Protein AF-A0A9D9QZB6-F1 (afdb_monomer_lite)

pLDDT: mean 80.15, std 21.41, range [30.3, 98.19]

Secondary structure (DSSP, 8-state):
-----SSSSHHHHHHHTSSS----EEEEEEEEEEEEEEEESEEEES-TTSBEEEEEEE--GGGTT-EEEEEEEEEETTEEEEEEEE-SS-EEETTS--SS---SEEEE--SEEEEES-SS-B--GGGTTTEEEEEEEEE--TTS-HHHHHHHHHHTT-EEEEEES--TT--SGGGGB-S--PEEEEEEEEEEEEE-----PPP---------PPPPP---

Radius of gyration: 27.58 Å; chains: 1; bounding box: 94×97×53 Å

Foldseek 3Di:
DDDDDDPPPPVVVVVVVVPPPPPFDKDKDFDPDWDKDKDWQWDWDDFLAFIKIKGKDADDPVQAQAWKFKWKWKAWQVGRPWIWTDLQDDIDTPPDPDDDASTVDGGGDHRIDMDIPHPGTHRNVVRAPTMWMKIFMFGDDPPDGNVNRVVRCVVVVGIDTQFHQHDPPDRGRCVGGDDDGDMDMDIDRMDMDTDDDDPPDPPPPPDDDDDDDDDDDDDD

Sequence (220 aa):
MKYFIPQLFLTTACFLSATLSQADSSETTKFSVPAEYCFPQTSLRGGFDRIILDHHVIIPPEHHFKIGDVFVGARFKSKPNVLWLTNGSSWWNVNDDTVGPKSYASGQLQPVIPTSISYDPIDVSAFIGDGEIWVGYGLRSEAESWREALDEMKRNQRFNILWEIGVPSFPFPSAGLHSLLPNICLTSTQMTTTISTLDTMPIPNKTGLDIETIPEATKP

Structure (mmCIF, N/CA/C/O backbone):
data_AF-A0A9D9QZB6-F1
#
_entry.id   AF-A0A9D9QZB6-F1
#
loop_
_atom_site.group_PDB
_atom_site.id
_atom_site.type_symbol
_atom_site.label_atom_id
_atom_site.label_alt_id
_atom_site.label_comp_id
_atom_site.label_asym_id
_atom_site.label_entity_id
_atom_site.label_seq_id
_atom_site.pdbx_PDB_ins_code
_atom_site.Cartn_x
_atom_site.Cartn_y
_atom_site.Cartn_z
_atom_site.occupancy
_atom_site.B_iso_or_equiv
_atom_site.auth_seq_id
_atom_site.auth_comp_id
_atom_site.auth_asym_id
_atom_site.auth_atom_id
_atom_site.pdbx_PDB_model_num
ATOM 1 N N . MET A 1 1 ? 70.265 -31.006 12.181 1.00 38.19 1 MET A N 1
ATOM 2 C CA . MET A 1 1 ? 68.850 -31.188 11.792 1.00 38.19 1 MET A CA 1
ATOM 3 C C . MET A 1 1 ? 68.329 -29.840 11.332 1.00 38.19 1 MET A C 1
ATOM 5 O O . MET A 1 1 ? 68.343 -28.903 12.117 1.00 38.19 1 MET A O 1
ATOM 9 N N . LYS A 1 2 ? 68.038 -29.703 10.038 1.00 37.47 2 LYS A N 1
ATOM 10 C CA . LYS A 1 2 ? 67.692 -28.438 9.382 1.00 37.47 2 LYS A CA 1
ATOM 11 C C . LYS A 1 2 ? 66.264 -28.543 8.836 1.00 37.47 2 LYS A C 1
ATOM 13 O O . LYS A 1 2 ? 65.980 -29.480 8.105 1.00 37.47 2 LYS A O 1
ATOM 18 N N . TYR A 1 3 ? 65.449 -27.571 9.243 1.00 44.16 3 TYR A N 1
ATOM 19 C CA . TYR A 1 3 ? 64.207 -27.065 8.649 1.00 44.16 3 TYR A CA 1
ATOM 20 C C . TYR A 1 3 ? 63.147 -28.082 8.212 1.00 44.16 3 TYR A C 1
ATOM 22 O O . TYR A 1 3 ? 63.173 -28.586 7.096 1.00 44.16 3 TYR A O 1
ATOM 30 N N . PHE A 1 4 ? 62.133 -28.262 9.057 1.00 46.09 4 PHE A N 1
ATOM 31 C CA . PHE A 1 4 ? 60.824 -28.730 8.621 1.00 46.09 4 PHE A CA 1
ATOM 32 C C . PHE A 1 4 ? 59.758 -27.723 9.067 1.00 46.09 4 PHE A C 1
ATOM 34 O O . PHE A 1 4 ? 59.647 -27.424 10.251 1.00 46.09 4 PHE A O 1
ATOM 41 N N . ILE A 1 5 ? 58.973 -27.274 8.079 1.00 54.81 5 ILE A N 1
ATOM 42 C CA . ILE A 1 5 ? 57.639 -26.660 8.183 1.00 54.81 5 ILE A CA 1
ATOM 43 C C . ILE A 1 5 ? 57.642 -25.154 8.519 1.00 54.81 5 ILE A C 1
ATOM 45 O O . ILE A 1 5 ? 57.714 -24.762 9.679 1.00 54.81 5 ILE A O 1
ATOM 49 N N . PRO A 1 6 ? 57.500 -24.295 7.485 1.00 47.72 6 PRO A N 1
ATOM 50 C CA . PRO A 1 6 ? 56.336 -23.402 7.497 1.00 47.72 6 PRO A CA 1
ATOM 51 C C . PRO A 1 6 ? 55.731 -23.171 6.096 1.00 47.72 6 PRO A C 1
ATOM 53 O O . PRO A 1 6 ? 55.252 -22.084 5.801 1.00 47.72 6 PRO A O 1
ATOM 56 N N . GLN A 1 7 ? 55.756 -24.162 5.199 1.00 46.62 7 GLN A N 1
ATOM 57 C CA . GLN A 1 7 ? 55.141 -24.021 3.864 1.00 46.62 7 GLN A CA 1
ATOM 58 C C . GLN A 1 7 ? 53.704 -24.552 3.769 1.00 46.62 7 GLN A C 1
ATOM 60 O O . GLN A 1 7 ? 53.025 -24.262 2.790 1.00 46.62 7 GLN A O 1
ATOM 65 N N . LEU A 1 8 ? 53.207 -25.271 4.783 1.00 49.34 8 LEU A N 1
ATOM 66 C CA . LEU A 1 8 ? 51.881 -25.899 4.717 1.00 49.34 8 LEU A CA 1
ATOM 67 C C . LEU A 1 8 ? 50.716 -25.024 5.220 1.00 49.34 8 LEU A C 1
ATOM 69 O O . LEU A 1 8 ? 49.571 -25.433 5.086 1.00 49.34 8 LEU A O 1
ATOM 73 N N . PHE A 1 9 ? 50.979 -23.843 5.792 1.00 49.81 9 PHE A N 1
ATOM 74 C CA . PHE A 1 9 ? 49.924 -22.975 6.347 1.00 49.81 9 PHE A CA 1
ATOM 75 C C . PHE A 1 9 ? 49.488 -21.830 5.421 1.00 49.81 9 PHE A C 1
ATOM 77 O O . PHE A 1 9 ? 48.458 -21.209 5.666 1.00 49.81 9 PHE A O 1
ATOM 84 N N . LEU A 1 10 ? 50.230 -21.556 4.343 1.00 46.97 10 LEU A N 1
ATOM 85 C CA . LEU A 1 10 ? 49.899 -20.483 3.393 1.00 46.97 10 LEU A CA 1
ATOM 86 C C . LEU A 1 10 ? 49.018 -20.954 2.228 1.00 46.97 10 LEU A C 1
ATOM 88 O O . LEU A 1 10 ? 48.308 -20.148 1.636 1.00 46.97 10 LEU A O 1
ATOM 92 N N . THR A 1 11 ? 48.999 -22.251 1.918 1.00 48.03 11 THR A N 1
ATOM 93 C CA . THR A 1 11 ? 48.156 -22.798 0.844 1.00 48.03 11 THR A CA 1
ATOM 94 C C . THR A 1 11 ? 46.710 -23.030 1.285 1.00 48.03 11 THR A C 1
ATOM 96 O O . THR A 1 11 ? 45.803 -22.882 0.472 1.00 48.03 11 THR A O 1
ATOM 99 N N . THR A 1 12 ? 46.448 -23.294 2.566 1.00 50.28 12 THR A N 1
ATOM 100 C CA . THR A 1 12 ? 45.084 -23.508 3.083 1.00 50.28 12 THR A CA 1
ATOM 101 C C . THR A 1 12 ? 44.270 -22.213 3.185 1.00 50.28 12 THR A C 1
ATOM 103 O O . THR A 1 12 ? 43.064 -22.237 2.958 1.00 50.28 12 THR A O 1
ATOM 106 N N . ALA A 1 13 ? 44.911 -21.065 3.438 1.00 50.00 13 ALA A N 1
ATOM 107 C CA . ALA A 1 13 ? 44.228 -19.766 3.497 1.00 50.00 13 ALA A CA 1
ATOM 108 C C . ALA A 1 13 ? 43.771 -19.258 2.111 1.00 50.00 13 ALA A C 1
ATOM 110 O O . ALA A 1 13 ? 42.724 -18.617 1.996 1.00 50.00 13 ALA A O 1
ATOM 111 N N . CYS A 1 14 ? 44.499 -19.602 1.042 1.00 46.97 14 CYS A N 1
ATOM 112 C CA . CYS A 1 14 ? 44.105 -19.248 -0.324 1.00 46.97 14 CYS A CA 1
ATOM 113 C C . CYS A 1 14 ? 42.963 -20.126 -0.864 1.00 46.97 14 CYS A C 1
ATOM 115 O O . CYS A 1 14 ? 42.144 -19.633 -1.633 1.00 46.97 14 CYS A O 1
ATOM 117 N N . PHE A 1 15 ? 42.848 -21.389 -0.431 1.00 45.28 15 PHE A N 1
ATOM 118 C CA . PHE A 1 15 ? 41.726 -22.253 -0.831 1.00 45.28 15 PHE A CA 1
ATOM 119 C C . PHE A 1 15 ? 40.417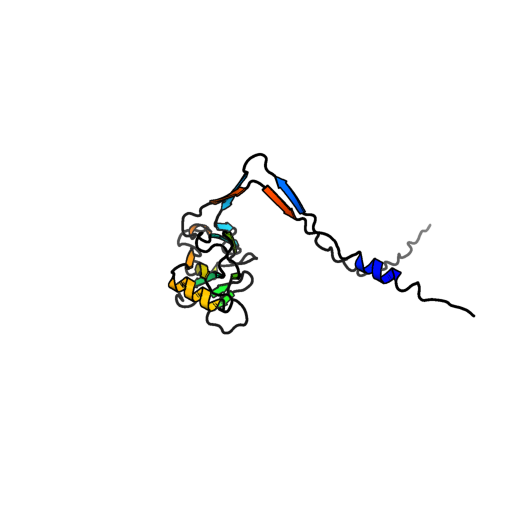 -21.945 -0.086 1.00 45.28 15 PHE A C 1
ATOM 121 O O . PHE A 1 15 ? 39.348 -22.126 -0.658 1.00 45.28 15 PHE A O 1
ATOM 128 N N . LEU A 1 16 ? 40.479 -21.415 1.141 1.00 46.47 16 LEU A N 1
ATOM 129 C CA . LEU A 1 16 ? 39.291 -20.980 1.896 1.00 46.47 16 LEU A CA 1
ATOM 130 C C . LEU A 1 16 ? 38.721 -19.631 1.427 1.00 46.47 16 LEU A C 1
ATOM 132 O O . LEU A 1 16 ? 37.560 -19.334 1.686 1.00 46.47 16 LEU A O 1
ATOM 136 N N . SER A 1 17 ? 39.506 -18.835 0.697 1.00 46.69 17 SER A N 1
ATOM 137 C CA . SER A 1 17 ? 39.041 -17.564 0.121 1.00 46.69 17 SER A CA 1
ATOM 138 C C . SER A 1 17 ? 38.411 -17.729 -1.270 1.00 46.69 17 SER A C 1
ATOM 140 O O . SER A 1 17 ? 37.814 -16.791 -1.789 1.00 46.69 17 SER A O 1
ATOM 142 N N . ALA A 1 18 ? 38.522 -18.914 -1.882 1.00 45.50 18 ALA A N 1
ATOM 143 C CA . ALA A 1 18 ? 37.979 -19.194 -3.213 1.00 45.50 18 ALA A CA 1
ATOM 144 C C . ALA A 1 18 ? 36.509 -19.655 -3.199 1.00 45.50 18 ALA A C 1
ATOM 146 O O . ALA A 1 18 ? 35.885 -19.713 -4.254 1.00 45.50 18 ALA A O 1
ATOM 147 N N . THR A 1 19 ? 35.930 -19.965 -2.033 1.00 45.44 19 THR A N 1
ATOM 148 C CA . THR A 1 19 ? 34.552 -20.486 -1.935 1.00 45.44 19 THR A CA 1
ATOM 149 C C . THR A 1 19 ? 33.480 -19.427 -1.669 1.00 45.44 19 THR A C 1
ATOM 151 O O . THR A 1 19 ? 32.321 -19.786 -1.517 1.00 45.44 19 THR A O 1
ATOM 154 N N . LEU A 1 20 ? 33.825 -18.136 -1.630 1.00 45.59 20 LEU A N 1
ATOM 155 C CA . LEU A 1 20 ? 32.878 -17.052 -1.311 1.00 45.59 20 LEU A CA 1
ATOM 156 C C . LEU A 1 20 ? 32.712 -15.999 -2.415 1.00 45.59 20 LEU A C 1
ATOM 158 O O . LEU A 1 20 ? 32.170 -14.929 -2.168 1.00 45.59 20 LEU A O 1
ATOM 162 N N . SER A 1 21 ? 33.128 -16.308 -3.644 1.00 45.06 21 SER A N 1
ATOM 163 C CA . SER A 1 21 ? 32.792 -15.494 -4.816 1.00 45.06 21 SER A CA 1
ATOM 164 C C . SER A 1 21 ? 31.938 -16.310 -5.784 1.00 45.06 21 SER A C 1
ATOM 166 O O . SER A 1 21 ? 32.369 -16.658 -6.882 1.00 45.06 21 SER A O 1
ATOM 168 N N . GLN A 1 22 ? 30.723 -16.668 -5.361 1.00 51.69 22 GLN A N 1
ATOM 169 C CA . GLN A 1 22 ? 29.656 -16.898 -6.332 1.00 51.69 22 GLN A CA 1
ATOM 170 C C . GLN A 1 22 ? 29.229 -15.512 -6.809 1.00 51.69 22 GLN A C 1
ATOM 172 O O . GLN A 1 22 ? 28.480 -14.810 -6.139 1.00 51.69 22 GLN A O 1
ATOM 177 N N . ALA A 1 23 ? 29.818 -15.072 -7.918 1.00 49.41 23 ALA A N 1
ATOM 178 C CA . ALA A 1 23 ? 29.363 -13.878 -8.601 1.00 49.41 23 ALA A CA 1
ATOM 179 C C . ALA A 1 23 ? 27.941 -14.145 -9.105 1.00 49.41 23 ALA A C 1
ATOM 181 O O . ALA A 1 23 ? 27.745 -15.070 -9.896 1.00 49.41 23 ALA A O 1
ATOM 182 N N . ASP A 1 24 ? 26.976 -13.343 -8.656 1.00 58.66 24 ASP A N 1
ATOM 183 C CA . ASP A 1 24 ? 25.647 -13.287 -9.256 1.00 58.66 24 ASP A CA 1
ATOM 184 C C . ASP A 1 24 ? 25.815 -13.115 -10.773 1.00 58.66 24 ASP A C 1
ATOM 186 O O . ASP A 1 24 ? 26.309 -12.088 -11.255 1.00 58.66 24 ASP A O 1
ATOM 190 N N . SER A 1 25 ? 25.453 -14.135 -11.553 1.00 70.19 25 SER A N 1
ATOM 191 C CA . SER A 1 25 ? 25.464 -14.007 -13.005 1.00 70.19 25 SER A CA 1
ATOM 192 C C . SER A 1 25 ? 24.284 -13.123 -13.395 1.00 70.19 25 SER A C 1
ATOM 194 O O . SER A 1 25 ? 23.127 -13.524 -13.230 1.00 70.19 25 SER A O 1
ATOM 196 N N . SER A 1 26 ? 24.575 -11.918 -13.885 1.00 78.75 26 SER A N 1
ATOM 197 C CA . SER A 1 26 ? 23.571 -11.033 -14.468 1.00 78.75 26 SER A CA 1
ATOM 198 C C . SER A 1 26 ? 23.676 -11.044 -15.992 1.00 78.75 26 SER A C 1
ATOM 200 O O . SER A 1 26 ? 24.744 -10.819 -16.560 1.00 78.75 26 SER A O 1
ATOM 202 N N . GLU A 1 27 ? 22.562 -11.315 -16.669 1.00 86.88 27 GLU A N 1
ATOM 203 C CA . GLU A 1 27 ? 22.458 -11.279 -18.128 1.00 86.88 27 GLU A CA 1
ATOM 204 C C . GLU A 1 27 ? 21.546 -10.125 -18.541 1.00 86.88 27 GLU A C 1
ATOM 206 O O . GLU A 1 27 ? 20.420 -10.002 -18.059 1.00 86.88 27 GLU A O 1
ATOM 211 N N . THR A 1 28 ? 22.024 -9.259 -19.437 1.00 89.50 28 THR A N 1
ATOM 212 C CA . THR A 1 28 ? 21.217 -8.155 -19.973 1.00 89.50 28 THR A CA 1
ATOM 213 C C . THR A 1 28 ? 20.780 -8.459 -21.397 1.00 89.50 28 THR A C 1
ATOM 215 O O . THR A 1 28 ? 21.599 -8.541 -22.309 1.00 89.50 28 THR A O 1
ATOM 218 N N . THR A 1 29 ? 19.469 -8.557 -21.595 1.00 90.62 29 THR A N 1
ATOM 219 C CA . THR A 1 29 ? 18.828 -8.701 -22.902 1.00 90.62 29 THR A CA 1
ATOM 220 C C . THR A 1 29 ? 18.350 -7.337 -23.392 1.00 90.62 29 THR A C 1
ATOM 222 O O . THR A 1 29 ? 17.591 -6.651 -22.707 1.00 90.62 29 THR A O 1
ATOM 225 N N . LYS A 1 30 ? 18.772 -6.935 -24.595 1.00 94.31 30 LYS A N 1
ATOM 226 C CA . LYS A 1 30 ? 18.207 -5.772 -25.294 1.00 94.31 30 LYS A CA 1
ATOM 227 C C . LYS A 1 30 ? 17.036 -6.219 -26.156 1.00 94.31 30 LYS A C 1
ATOM 229 O O . LYS A 1 30 ? 17.145 -7.211 -26.873 1.00 94.31 30 LYS A O 1
ATOM 234 N N . PHE A 1 31 ? 15.940 -5.475 -26.114 1.00 92.69 31 PHE A N 1
ATOM 235 C CA . PHE A 1 31 ? 14.781 -5.769 -26.943 1.00 92.69 31 PHE A CA 1
ATOM 236 C C . PHE A 1 31 ? 14.964 -5.193 -28.350 1.00 92.69 31 PHE A C 1
ATOM 238 O O . PHE A 1 31 ? 15.539 -4.119 -28.528 1.00 92.69 31 PHE A O 1
ATOM 245 N N . SER A 1 32 ? 14.477 -5.911 -29.364 1.00 92.88 32 SER A N 1
ATOM 246 C CA . SER A 1 32 ? 14.512 -5.457 -30.762 1.00 92.88 32 SER A CA 1
ATOM 247 C C . SER A 1 32 ? 13.536 -4.309 -31.038 1.00 92.88 32 SER A C 1
ATOM 249 O O . SER A 1 32 ? 13.747 -3.530 -31.964 1.00 92.88 32 SER A O 1
ATOM 251 N N . VAL A 1 33 ? 12.493 -4.190 -30.217 1.00 94.62 33 VAL A N 1
ATOM 252 C CA . VAL A 1 33 ? 11.512 -3.100 -30.172 1.00 94.62 33 VAL A CA 1
ATOM 253 C C . VAL A 1 33 ? 11.163 -2.820 -28.706 1.00 94.62 33 VAL A C 1
ATOM 255 O O . VAL A 1 33 ? 11.326 -3.727 -27.887 1.00 94.62 33 VAL A O 1
ATOM 258 N N . PRO A 1 34 ? 10.694 -1.611 -28.338 1.00 95.00 34 PRO A N 1
ATOM 259 C CA . PRO A 1 34 ? 10.236 -1.352 -26.978 1.00 95.00 34 PRO A CA 1
ATOM 260 C C . PRO A 1 34 ? 9.170 -2.371 -26.560 1.00 95.00 34 PRO A C 1
ATOM 262 O O . PRO A 1 34 ? 8.150 -2.522 -27.231 1.00 95.00 34 PRO A O 1
ATOM 265 N N . ALA A 1 35 ? 9.435 -3.084 -25.471 1.00 93.44 35 ALA A N 1
ATOM 266 C CA . ALA A 1 35 ? 8.494 -4.008 -24.866 1.00 93.44 35 ALA A CA 1
ATOM 267 C C . ALA A 1 35 ? 7.570 -3.238 -23.921 1.00 93.44 35 ALA A C 1
ATOM 269 O O . ALA A 1 35 ? 8.020 -2.344 -23.200 1.00 93.44 35 ALA A O 1
ATOM 270 N N . GLU A 1 36 ? 6.292 -3.604 -23.906 1.00 95.44 36 GLU A N 1
ATOM 271 C CA . GLU A 1 36 ? 5.316 -3.101 -22.945 1.00 95.44 36 GLU A CA 1
ATOM 272 C C . GLU A 1 36 ? 4.965 -4.211 -21.953 1.00 95.44 36 GLU A C 1
ATOM 274 O O . GLU A 1 36 ? 4.630 -5.330 -22.346 1.00 95.44 36 GLU A O 1
ATOM 279 N N . TYR A 1 37 ? 5.055 -3.901 -20.662 1.00 92.19 37 TYR A N 1
ATOM 280 C CA . TYR A 1 37 ? 4.659 -4.791 -19.580 1.00 92.19 37 TYR A CA 1
ATOM 281 C C . TYR A 1 37 ? 3.596 -4.110 -18.727 1.00 92.19 37 TYR A C 1
ATOM 283 O O . TYR A 1 37 ? 3.882 -3.114 -18.062 1.00 92.19 37 TYR A O 1
ATOM 291 N N . CYS A 1 38 ? 2.379 -4.652 -18.747 1.00 94.00 38 CYS A N 1
ATOM 292 C CA . CYS A 1 38 ? 1.253 -4.133 -17.981 1.00 94.00 38 CYS A CA 1
ATOM 293 C C . CYS A 1 38 ? 0.883 -5.074 -16.832 1.00 94.00 38 CYS A C 1
ATOM 295 O O . CYS A 1 38 ? 0.790 -6.287 -17.014 1.00 94.00 38 CYS A O 1
ATOM 297 N N . PHE A 1 39 ? 0.610 -4.507 -15.661 1.00 92.69 39 PHE A N 1
ATOM 298 C CA . PHE A 1 39 ? 0.142 -5.229 -14.479 1.00 92.69 39 PHE A CA 1
ATOM 299 C C . PHE A 1 39 ? -0.890 -4.387 -13.720 1.00 92.69 39 PHE A C 1
ATOM 301 O O . PHE A 1 39 ? -0.849 -3.157 -13.796 1.00 92.69 39 PHE A O 1
ATOM 308 N N . PRO A 1 40 ? -1.839 -5.012 -13.002 1.00 92.44 40 PRO A N 1
ATOM 309 C CA . PRO A 1 40 ? -2.850 -4.266 -12.268 1.00 92.44 40 PRO A CA 1
ATOM 310 C C . PRO A 1 40 ? -2.209 -3.465 -11.132 1.00 92.44 40 PRO A C 1
ATOM 312 O O . PRO A 1 40 ? -1.334 -3.966 -10.419 1.00 92.44 40 PRO A O 1
ATOM 315 N N . GLN A 1 41 ? -2.677 -2.232 -10.920 1.00 93.19 41 GLN A N 1
ATOM 316 C CA . GLN A 1 41 ? -2.247 -1.443 -9.769 1.00 93.19 41 GLN A CA 1
ATOM 317 C C . GLN A 1 41 ? -2.634 -2.143 -8.464 1.00 93.19 41 GLN A C 1
ATOM 319 O O . GLN A 1 41 ? -1.826 -2.178 -7.544 1.00 93.19 41 GLN A O 1
ATOM 324 N N . THR A 1 42 ? -3.826 -2.738 -8.400 1.00 92.94 42 THR A N 1
ATOM 325 C CA . THR A 1 42 ? -4.315 -3.472 -7.227 1.00 92.94 42 THR A CA 1
ATOM 326 C C . THR A 1 42 ? -4.769 -4.864 -7.630 1.00 92.94 42 THR A C 1
ATOM 328 O O . THR A 1 42 ? -5.502 -5.023 -8.605 1.00 92.94 42 THR A O 1
ATOM 331 N N . SER A 1 43 ? -4.385 -5.866 -6.847 1.00 91.12 43 SER A N 1
ATOM 332 C CA . SER A 1 43 ? -4.831 -7.247 -6.999 1.00 91.12 43 SER A CA 1
ATOM 333 C C . SER A 1 43 ? -5.393 -7.739 -5.674 1.00 91.12 43 SER A C 1
ATOM 335 O O . SER A 1 43 ? -4.722 -7.673 -4.649 1.00 91.12 43 SER A O 1
ATOM 337 N N . LEU A 1 44 ? -6.628 -8.237 -5.697 1.00 90.38 44 LEU A N 1
ATOM 338 C CA . LEU A 1 44 ? -7.288 -8.814 -4.532 1.00 90.38 44 LEU A CA 1
ATOM 339 C C . LEU A 1 44 ? -7.665 -10.260 -4.842 1.00 90.38 44 LEU A C 1
ATOM 341 O O . LEU A 1 44 ? -8.370 -10.528 -5.817 1.00 90.38 44 LEU A O 1
ATOM 345 N N . ARG A 1 45 ? -7.177 -11.196 -4.028 1.00 89.88 45 ARG A N 1
ATOM 346 C CA . ARG A 1 45 ? -7.307 -12.639 -4.265 1.00 89.88 45 ARG A CA 1
ATOM 347 C C . ARG A 1 45 ? -7.720 -13.357 -2.982 1.00 89.88 45 ARG A C 1
ATOM 349 O O . ARG A 1 45 ? -7.322 -12.955 -1.895 1.00 89.88 45 ARG A O 1
ATOM 356 N N . GLY A 1 46 ? -8.479 -14.444 -3.128 1.00 89.62 46 GLY A N 1
ATOM 357 C CA . GLY A 1 46 ? -8.964 -15.261 -2.011 1.00 89.62 46 GLY A CA 1
ATOM 358 C C . GLY A 1 46 ? -10.380 -14.910 -1.541 1.00 89.62 46 GLY A C 1
ATOM 359 O O . GLY A 1 46 ? -11.096 -14.142 -2.185 1.00 89.62 46 GLY A O 1
ATOM 360 N N . GLY A 1 47 ? -10.790 -15.535 -0.436 1.00 89.94 47 GLY A N 1
ATOM 361 C CA . GLY A 1 47 ? -12.015 -15.218 0.304 1.00 89.94 47 GLY A CA 1
ATOM 362 C C . GLY A 1 47 ? -11.715 -14.331 1.511 1.00 89.94 47 GLY A C 1
ATOM 363 O O . GLY A 1 47 ? -10.553 -14.069 1.813 1.00 89.94 47 GLY A O 1
ATOM 364 N N . PHE A 1 48 ? -12.752 -13.880 2.222 1.00 90.00 48 PHE A N 1
ATOM 365 C CA . PHE A 1 48 ? -12.576 -13.076 3.441 1.00 90.00 48 PHE A CA 1
ATOM 366 C C . PHE A 1 48 ? -11.788 -13.806 4.545 1.00 90.00 48 PHE A C 1
ATOM 368 O O . PHE A 1 48 ? -11.173 -13.145 5.370 1.00 90.00 48 PHE A O 1
ATOM 375 N N . ASP A 1 49 ? -11.757 -15.139 4.524 1.00 91.88 49 ASP A N 1
ATOM 376 C CA . ASP A 1 49 ? -11.012 -16.020 5.432 1.00 91.88 49 ASP A CA 1
ATOM 377 C C . ASP A 1 49 ? -9.512 -16.145 5.098 1.00 91.88 49 ASP A C 1
ATOM 379 O O . ASP A 1 49 ? -8.748 -16.696 5.888 1.00 91.88 49 ASP A O 1
ATOM 383 N N . ARG A 1 50 ? -9.088 -15.699 3.908 1.00 92.38 50 ARG A N 1
ATOM 384 C CA . ARG A 1 50 ? -7.726 -15.899 3.377 1.00 92.38 50 ARG A CA 1
ATOM 385 C C . ARG A 1 50 ? -7.377 -14.879 2.296 1.00 92.38 50 ARG A C 1
ATOM 387 O O . ARG A 1 50 ? -7.033 -15.232 1.164 1.00 92.38 50 ARG A O 1
ATOM 394 N N . ILE A 1 51 ? -7.535 -13.605 2.617 1.00 91.19 51 ILE A N 1
ATOM 395 C CA . ILE A 1 51 ? -7.385 -12.534 1.641 1.00 91.19 51 ILE A CA 1
ATOM 396 C C . ILE A 1 51 ? -5.908 -12.181 1.436 1.00 91.19 51 ILE A C 1
ATOM 398 O O . ILE A 1 51 ? -5.132 -12.112 2.388 1.00 91.19 51 ILE A O 1
ATOM 402 N N . ILE A 1 52 ? -5.542 -11.924 0.183 1.00 91.69 52 ILE A N 1
ATOM 403 C CA . ILE A 1 52 ? -4.292 -11.268 -0.205 1.00 91.69 52 ILE A CA 1
ATOM 404 C C . ILE A 1 52 ? -4.674 -10.013 -0.985 1.00 91.69 52 ILE A C 1
ATOM 406 O O . ILE A 1 52 ? -5.424 -10.102 -1.963 1.00 91.69 52 ILE A O 1
ATOM 410 N N . LEU A 1 53 ? -4.164 -8.859 -0.555 1.00 93.12 53 LEU A N 1
ATOM 411 C CA . LEU A 1 53 ? -4.350 -7.577 -1.228 1.00 93.12 53 LEU A CA 1
ATOM 412 C C . LEU A 1 53 ? -2.982 -6.981 -1.526 1.00 93.12 53 LEU A C 1
ATOM 414 O O . LEU A 1 53 ? -2.334 -6.460 -0.620 1.00 93.12 53 LEU A O 1
ATOM 418 N N . ASP A 1 54 ? -2.605 -7.015 -2.799 1.00 93.88 54 ASP A N 1
ATOM 419 C CA . ASP A 1 54 ? -1.406 -6.363 -3.313 1.00 93.88 54 ASP A CA 1
ATOM 420 C C . ASP A 1 54 ? -1.780 -5.028 -3.956 1.00 93.88 54 ASP A C 1
ATOM 422 O O . ASP A 1 54 ? -2.802 -4.916 -4.643 1.00 93.88 54 ASP A O 1
ATOM 426 N N . HIS A 1 55 ? -0.936 -4.019 -3.774 1.00 94.62 55 HIS A N 1
ATOM 427 C CA . HIS A 1 55 ? -1.122 -2.699 -4.352 1.00 94.62 55 HIS A CA 1
ATOM 428 C C . HIS A 1 55 ? 0.204 -2.061 -4.749 1.00 94.62 55 HIS A C 1
ATOM 430 O O . HIS A 1 55 ? 1.206 -2.179 -4.059 1.00 94.62 55 HIS A O 1
ATOM 436 N N . HIS A 1 56 ? 0.211 -1.335 -5.856 1.00 94.88 56 HIS A N 1
ATOM 437 C CA . HIS A 1 56 ? 1.359 -0.576 -6.319 1.00 94.88 56 HIS A CA 1
ATOM 438 C C . HIS A 1 56 ? 1.105 0.910 -6.082 1.00 94.88 56 HIS A C 1
ATOM 440 O O . HIS A 1 56 ? 0.281 1.535 -6.756 1.00 94.88 56 HIS A O 1
ATOM 446 N N . VAL A 1 57 ? 1.829 1.488 -5.125 1.00 94.81 57 VAL A N 1
ATOM 447 C CA . VAL A 1 57 ? 1.787 2.928 -4.874 1.00 94.81 57 VAL A CA 1
ATOM 448 C C . VAL A 1 57 ? 2.543 3.628 -5.996 1.00 94.81 57 VAL A C 1
ATOM 450 O O . VAL A 1 57 ? 3.739 3.402 -6.184 1.00 94.81 57 VAL A O 1
ATOM 453 N N . ILE A 1 58 ? 1.833 4.470 -6.744 1.00 94.56 58 ILE A N 1
ATOM 454 C CA . ILE A 1 58 ? 2.405 5.278 -7.823 1.00 94.56 58 ILE A CA 1
ATOM 455 C C . ILE A 1 58 ? 2.823 6.620 -7.229 1.00 94.56 58 ILE A C 1
ATOM 457 O O . ILE A 1 58 ? 1.984 7.400 -6.776 1.00 94.56 58 ILE A O 1
ATOM 461 N N . ILE A 1 59 ? 4.125 6.886 -7.230 1.00 96.56 59 ILE A N 1
ATOM 462 C CA . ILE A 1 59 ? 4.679 8.155 -6.760 1.00 96.56 59 ILE A CA 1
ATOM 463 C C . ILE A 1 59 ? 4.635 9.148 -7.926 1.00 96.56 59 ILE A C 1
ATOM 465 O O . ILE A 1 59 ? 5.033 8.791 -9.039 1.00 96.56 59 ILE A O 1
ATOM 469 N N . PRO A 1 60 ? 4.151 10.385 -7.728 1.00 96.31 60 PRO A N 1
ATOM 470 C CA . PRO A 1 60 ? 4.095 11.354 -8.808 1.00 96.31 60 PRO A CA 1
ATOM 471 C C . PRO A 1 60 ? 5.505 11.881 -9.145 1.00 96.31 60 PRO A C 1
ATOM 473 O O . PRO A 1 60 ? 6.384 11.875 -8.273 1.00 96.31 60 PRO A O 1
ATOM 476 N N . PRO A 1 61 ? 5.747 12.332 -10.391 1.00 97.56 61 PRO A N 1
ATOM 477 C CA . PRO A 1 61 ? 7.084 12.670 -10.889 1.00 97.56 61 PRO A CA 1
ATOM 478 C C . PRO A 1 61 ? 7.870 13.656 -10.022 1.00 97.56 61 PRO A C 1
ATOM 480 O O . PRO A 1 61 ? 9.069 13.493 -9.813 1.00 97.56 61 PRO A O 1
ATOM 483 N N . GLU A 1 62 ? 7.200 14.656 -9.454 1.00 98.06 62 GLU A N 1
ATOM 484 C CA . GLU A 1 62 ? 7.808 15.660 -8.582 1.00 98.06 62 GLU A CA 1
ATOM 485 C C . GLU A 1 62 ? 8.349 15.091 -7.260 1.00 98.06 62 GLU A C 1
ATOM 487 O O . GLU A 1 62 ? 9.059 15.795 -6.536 1.00 98.06 62 GLU A O 1
ATOM 492 N N . HIS A 1 63 ? 8.017 13.844 -6.922 1.00 98.12 63 HIS A N 1
ATOM 493 C CA . HIS A 1 63 ? 8.438 13.160 -5.700 1.00 98.12 63 HIS A CA 1
ATOM 494 C C . HIS A 1 63 ? 9.351 11.957 -5.946 1.00 98.12 63 HIS A C 1
ATOM 496 O O . HIS A 1 63 ? 9.812 11.349 -4.979 1.00 98.12 63 HIS A O 1
ATOM 502 N N . HIS A 1 64 ? 9.655 11.632 -7.205 1.00 97.75 64 HIS A N 1
ATOM 503 C CA . HIS A 1 64 ? 10.570 10.539 -7.531 1.00 97.75 64 HIS A CA 1
ATOM 504 C C . HIS A 1 64 ? 11.932 10.751 -6.867 1.00 97.75 64 HIS A C 1
ATOM 506 O O . HIS A 1 64 ? 12.513 11.836 -6.924 1.00 97.75 64 HIS A O 1
ATOM 512 N N . PHE A 1 65 ? 12.422 9.695 -6.219 1.00 97.06 65 PHE A N 1
ATOM 513 C CA . PHE A 1 65 ? 13.716 9.606 -5.540 1.00 97.06 65 PHE A CA 1
ATOM 514 C C . PHE A 1 65 ? 13.919 10.575 -4.368 1.00 97.06 65 PHE A C 1
ATOM 516 O O . PHE A 1 65 ? 15.013 10.636 -3.803 1.00 97.06 65 PHE A O 1
ATOM 523 N N . LYS A 1 66 ? 12.873 11.296 -3.944 1.00 97.94 66 LYS A N 1
ATOM 524 C CA . LYS A 1 66 ? 12.891 12.024 -2.672 1.00 97.94 66 LYS A CA 1
ATOM 525 C C . LYS A 1 66 ? 12.835 11.041 -1.507 1.00 97.94 66 LYS A C 1
ATOM 527 O O . LYS A 1 66 ? 12.308 9.937 -1.637 1.00 97.94 66 LYS A O 1
ATOM 532 N N . ILE A 1 67 ? 13.373 11.460 -0.366 1.00 98.12 67 ILE A N 1
ATOM 533 C CA . ILE A 1 67 ? 13.301 10.684 0.870 1.00 98.12 67 ILE A CA 1
ATOM 534 C C . ILE A 1 67 ? 11.867 10.722 1.406 1.00 98.12 67 ILE A C 1
ATOM 536 O O . ILE A 1 67 ? 11.227 11.776 1.473 1.00 98.12 67 ILE A O 1
ATOM 540 N N . GLY A 1 68 ? 11.353 9.551 1.761 1.00 97.50 68 GLY A N 1
ATOM 541 C CA . GLY A 1 68 ? 9.998 9.397 2.254 1.00 97.50 68 GLY A CA 1
ATOM 542 C C . GLY A 1 68 ? 9.709 8.000 2.781 1.00 97.50 68 GLY A C 1
ATOM 543 O O . GLY A 1 68 ? 10.580 7.128 2.841 1.00 97.50 68 GLY A O 1
ATOM 544 N N . ASP A 1 69 ? 8.448 7.810 3.141 1.00 97.50 69 ASP A N 1
ATOM 545 C CA . ASP A 1 69 ? 7.905 6.559 3.645 1.00 97.50 69 ASP A CA 1
ATOM 546 C C . ASP A 1 69 ? 6.569 6.255 2.977 1.00 97.50 69 ASP A C 1
ATOM 548 O O . ASP A 1 69 ? 5.760 7.151 2.725 1.00 97.50 69 ASP A O 1
ATOM 552 N N . VAL A 1 70 ? 6.320 4.972 2.736 1.00 97.62 70 VAL A N 1
ATOM 553 C CA . VAL A 1 70 ? 5.029 4.455 2.284 1.00 97.62 70 VAL A CA 1
ATOM 554 C C . VAL A 1 70 ? 4.322 3.801 3.459 1.00 97.62 70 VAL A C 1
ATOM 556 O O . VAL A 1 70 ? 4.933 3.070 4.237 1.00 97.62 70 VAL A O 1
ATOM 559 N N . PHE A 1 71 ? 3.022 4.043 3.574 1.00 96.94 71 PHE A N 1
ATOM 560 C CA . PHE A 1 71 ? 2.189 3.558 4.662 1.00 96.94 71 PHE A CA 1
ATOM 561 C C . PHE A 1 71 ? 1.027 2.744 4.111 1.00 96.94 71 PHE A C 1
ATOM 563 O O . PHE A 1 71 ? 0.305 3.193 3.221 1.00 96.94 71 PHE A O 1
ATOM 570 N N . VAL A 1 72 ? 0.821 1.573 4.703 1.00 96.38 72 VAL A N 1
ATOM 571 C CA . VAL A 1 72 ? -0.414 0.798 4.587 1.00 96.38 72 VAL A CA 1
ATOM 572 C C . VAL A 1 72 ? -1.053 0.804 5.965 1.00 96.38 72 VAL A C 1
ATOM 574 O O . VAL A 1 72 ? -0.385 0.509 6.959 1.00 96.38 72 VAL A O 1
ATOM 577 N N . GLY A 1 73 ? -2.324 1.181 6.039 1.00 95.56 73 GLY A N 1
ATOM 578 C CA . GLY A 1 73 ? -3.032 1.268 7.304 1.00 95.56 73 GLY A CA 1
ATOM 579 C C . GLY A 1 73 ? -4.420 0.666 7.275 1.00 95.56 73 GLY A C 1
ATOM 580 O O . GLY A 1 73 ? -5.028 0.502 6.223 1.00 95.56 73 GLY A O 1
ATOM 581 N N . ALA A 1 74 ? -4.910 0.353 8.467 1.00 95.38 74 ALA A N 1
ATOM 582 C CA . ALA A 1 74 ? -6.249 -0.138 8.710 1.00 95.38 74 ALA A CA 1
ATOM 583 C C . ALA A 1 74 ? -6.965 0.802 9.680 1.00 95.38 74 ALA A C 1
ATOM 585 O O . ALA A 1 74 ? -6.402 1.239 10.693 1.00 95.38 74 ALA A O 1
ATOM 586 N N . ARG A 1 75 ? -8.221 1.103 9.360 1.00 95.75 75 ARG A N 1
ATOM 587 C CA . ARG A 1 75 ? -9.129 1.899 10.183 1.00 95.75 75 ARG A CA 1
ATOM 588 C C . ARG A 1 75 ? -10.453 1.161 10.308 1.00 95.75 75 ARG A C 1
ATOM 590 O O . ARG A 1 75 ? -10.881 0.498 9.371 1.00 95.75 75 ARG A O 1
ATOM 597 N N . PHE A 1 76 ? -11.102 1.297 11.456 1.00 94.50 76 PHE A N 1
ATOM 598 C CA . PHE A 1 76 ? -12.436 0.751 11.687 1.00 94.50 76 PHE A CA 1
ATOM 599 C C . PHE A 1 76 ? -13.445 1.893 11.759 1.00 94.50 76 PHE A C 1
ATOM 601 O O . PHE A 1 76 ? -13.201 2.875 12.468 1.00 94.50 76 PHE A O 1
ATOM 608 N N . LYS A 1 77 ? -14.584 1.777 11.074 1.00 93.25 77 LYS A N 1
ATOM 609 C CA . LYS A 1 77 ? -15.664 2.778 11.104 1.00 93.25 77 LYS A CA 1
ATOM 610 C C . LYS A 1 77 ? -16.213 2.958 12.521 1.00 93.25 77 LYS A C 1
ATOM 612 O O . LYS A 1 77 ? -16.525 4.077 12.920 1.00 93.25 77 LYS A O 1
ATOM 617 N N . SER A 1 78 ? -16.235 1.886 13.310 1.00 94.56 78 SER A N 1
ATOM 618 C CA . SER A 1 78 ? -16.576 1.865 14.734 1.00 94.56 78 SER A CA 1
ATOM 619 C C . SER A 1 78 ? -15.559 2.590 15.627 1.00 94.56 78 SER A C 1
ATOM 621 O O . SER A 1 78 ? -15.895 3.005 16.738 1.00 94.56 78 SER A O 1
ATOM 623 N N . LYS A 1 79 ? -14.315 2.771 15.159 1.00 93.88 79 LYS A N 1
ATOM 624 C CA . LYS A 1 79 ? -13.212 3.431 15.880 1.00 93.88 79 LYS A CA 1
ATOM 625 C C . LYS A 1 79 ? -12.425 4.360 14.942 1.00 93.88 79 LYS A C 1
ATOM 627 O O . LYS A 1 79 ? -11.234 4.140 14.716 1.00 93.88 79 LYS A O 1
ATOM 632 N N . PRO A 1 80 ? -13.043 5.441 14.434 1.00 90.81 80 PRO A N 1
ATOM 633 C CA . PRO A 1 80 ? -12.479 6.242 13.343 1.00 90.81 80 PRO A CA 1
ATOM 634 C C . PRO A 1 80 ? -11.194 6.993 13.722 1.00 90.81 80 PRO A C 1
ATOM 636 O O . PRO A 1 80 ? -10.434 7.400 12.847 1.00 90.81 80 PRO A O 1
ATOM 639 N N . ASN A 1 81 ? -10.930 7.159 15.021 1.00 90.75 81 ASN A N 1
ATOM 640 C CA . ASN A 1 81 ? -9.742 7.842 15.540 1.00 90.75 81 ASN A CA 1
ATOM 641 C C . ASN A 1 81 ? -8.550 6.900 15.776 1.00 90.75 81 ASN A C 1
ATOM 643 O O . ASN A 1 81 ? -7.486 7.355 16.194 1.00 90.75 81 ASN A O 1
ATOM 647 N N . VAL A 1 82 ? -8.720 5.594 15.556 1.00 92.81 82 VAL A N 1
ATOM 648 C CA . VAL A 1 82 ? -7.664 4.598 15.748 1.00 92.81 82 VAL A CA 1
ATOM 649 C C . VAL A 1 82 ? -7.134 4.177 14.386 1.00 92.81 82 VAL A C 1
ATOM 651 O O . VAL A 1 82 ? -7.869 3.625 13.570 1.00 92.81 82 VAL A O 1
ATOM 654 N N . LEU A 1 83 ? -5.845 4.428 14.164 1.00 94.50 83 LEU A N 1
ATOM 655 C CA . LEU A 1 83 ? -5.138 4.028 12.955 1.00 94.50 83 LEU A CA 1
ATOM 656 C C . LEU A 1 83 ? -4.114 2.951 13.298 1.00 94.50 83 LEU A C 1
ATOM 658 O O . LEU A 1 83 ? -3.228 3.167 14.130 1.00 94.50 83 LEU A O 1
ATOM 662 N N . TRP A 1 84 ? -4.227 1.820 12.617 1.00 94.38 84 TRP A N 1
ATOM 663 C CA . TRP A 1 84 ? -3.225 0.765 12.624 1.00 94.38 84 TRP A CA 1
ATOM 664 C C . TRP A 1 84 ? -2.384 0.879 11.363 1.00 94.38 84 TRP A C 1
ATOM 666 O O . TRP A 1 84 ? -2.922 1.175 10.301 1.00 94.38 84 TRP A O 1
ATOM 676 N N . LEU A 1 85 ? -1.082 0.654 11.472 1.00 94.62 85 LEU A N 1
ATOM 677 C CA . LEU A 1 85 ? -0.152 0.639 10.348 1.00 94.62 85 LEU A CA 1
ATOM 678 C C . LEU A 1 85 ? 0.557 -0.711 10.286 1.00 94.62 85 LEU A C 1
ATOM 680 O O . LEU A 1 85 ? 0.780 -1.335 11.328 1.00 94.62 85 LEU A O 1
ATOM 684 N N . THR A 1 86 ? 0.924 -1.139 9.082 1.00 91.38 86 THR A N 1
ATOM 685 C CA . THR A 1 86 ? 1.682 -2.372 8.860 1.00 91.38 86 THR A CA 1
ATOM 686 C C . THR A 1 86 ? 2.972 -2.126 8.090 1.00 91.38 86 THR A C 1
ATOM 688 O O . THR A 1 86 ? 3.052 -1.244 7.235 1.00 91.38 86 THR A O 1
ATOM 691 N N . ASN A 1 87 ? 3.970 -2.960 8.380 1.00 88.94 87 ASN A N 1
ATOM 692 C CA . ASN A 1 87 ? 5.196 -3.094 7.599 1.00 88.94 87 ASN A CA 1
ATOM 693 C C . ASN A 1 87 ? 5.179 -4.330 6.669 1.00 88.94 87 ASN A C 1
ATOM 695 O O . ASN A 1 87 ? 6.220 -4.742 6.163 1.00 88.94 87 ASN A O 1
ATOM 699 N N . GLY A 1 88 ? 4.012 -4.968 6.515 1.00 85.56 88 GLY A N 1
ATOM 700 C CA . GLY A 1 88 ? 3.799 -6.215 5.775 1.00 85.56 88 GLY A CA 1
ATOM 701 C C . GLY A 1 88 ? 3.849 -7.480 6.635 1.00 85.56 88 GLY A C 1
ATOM 702 O O . GLY A 1 88 ? 3.242 -8.486 6.268 1.00 85.56 88 GLY A O 1
ATOM 703 N N . SER A 1 89 ? 4.500 -7.436 7.801 1.00 84.44 89 SER A N 1
ATOM 704 C CA . SER A 1 89 ? 4.644 -8.598 8.692 1.00 84.44 89 SER A CA 1
ATOM 705 C C . SER A 1 89 ? 3.844 -8.481 9.984 1.00 84.44 89 SER A C 1
ATOM 707 O O . SER A 1 89 ? 3.434 -9.493 10.546 1.00 84.44 89 SER A O 1
ATOM 709 N N . SER A 1 90 ? 3.626 -7.276 10.512 1.00 86.81 90 SER A N 1
ATOM 710 C CA . SER A 1 90 ? 2.753 -7.096 11.681 1.00 86.81 90 SER A CA 1
ATOM 711 C C . SER A 1 90 ? 1.993 -5.775 11.632 1.00 86.81 90 SER A C 1
ATOM 713 O O . SER A 1 90 ? 2.219 -4.950 10.747 1.00 86.81 90 SER A O 1
ATOM 715 N N . TRP A 1 91 ? 1.049 -5.608 12.559 1.00 89.06 91 TRP A N 1
ATOM 716 C CA . TRP A 1 91 ? 0.168 -4.448 12.658 1.00 89.06 91 TRP A CA 1
ATOM 717 C C . TRP A 1 91 ? 0.353 -3.760 14.006 1.00 89.06 91 TRP A C 1
ATOM 719 O O . TRP A 1 91 ? 0.336 -4.417 15.047 1.00 89.06 91 TRP A O 1
ATOM 729 N N . TRP A 1 92 ? 0.477 -2.434 13.994 1.00 90.81 92 TRP A N 1
ATOM 730 C CA . TRP A 1 92 ? 0.674 -1.633 15.202 1.00 90.81 92 TRP A CA 1
ATOM 731 C C . TRP A 1 92 ? -0.252 -0.434 15.218 1.00 90.81 92 TRP A C 1
ATOM 733 O O . TRP A 1 92 ? -0.389 0.268 14.215 1.00 90.81 92 TRP A O 1
ATOM 743 N N . ASN A 1 93 ? -0.833 -0.143 16.379 1.00 92.12 93 ASN A N 1
ATOM 744 C CA . ASN A 1 93 ? -1.531 1.115 16.574 1.00 92.12 93 ASN A CA 1
ATOM 745 C C . ASN A 1 93 ? -0.500 2.239 16.491 1.00 92.12 93 ASN A C 1
ATOM 747 O O . ASN A 1 93 ? 0.557 2.174 17.119 1.00 92.12 93 ASN A O 1
ATOM 751 N N . VAL A 1 94 ? -0.781 3.268 15.696 1.00 90.31 94 VAL A N 1
ATOM 752 C CA . VAL A 1 94 ? 0.165 4.355 15.425 1.00 90.31 94 VAL A CA 1
ATOM 753 C C . VAL A 1 94 ? 0.633 5.074 16.697 1.00 90.31 94 VAL A C 1
ATOM 755 O O . VAL A 1 94 ? 1.790 5.507 16.759 1.00 90.31 94 VAL A O 1
ATOM 758 N N . ASN A 1 95 ? -0.232 5.120 17.715 1.00 88.56 95 ASN A N 1
ATOM 759 C CA . ASN A 1 95 ? -0.007 5.808 18.983 1.00 88.56 95 ASN A CA 1
ATOM 760 C C . ASN A 1 95 ? 0.769 4.974 20.010 1.00 88.56 95 ASN A C 1
ATOM 762 O O . ASN A 1 95 ? 1.212 5.539 21.001 1.00 88.56 95 ASN A O 1
ATOM 766 N N . ASP A 1 96 ? 0.953 3.671 19.786 1.00 87.12 96 ASP A N 1
ATOM 767 C CA . ASP A 1 96 ? 1.707 2.832 20.721 1.00 87.12 96 ASP A CA 1
ATOM 768 C C . ASP A 1 96 ? 3.208 3.153 20.656 1.00 87.12 96 ASP A C 1
ATOM 770 O O . ASP A 1 96 ? 3.767 3.326 19.567 1.00 87.12 96 ASP A O 1
ATOM 774 N N . ASP A 1 97 ? 3.883 3.134 21.804 1.00 72.94 97 ASP A N 1
ATOM 775 C CA . ASP A 1 97 ? 5.327 3.400 21.939 1.00 72.94 97 ASP A CA 1
ATOM 776 C C . ASP A 1 97 ? 6.218 2.204 21.532 1.00 72.94 97 ASP A C 1
ATOM 778 O O . ASP A 1 97 ? 7.377 2.092 21.933 1.00 72.94 97 ASP A O 1
ATOM 782 N N . THR A 1 98 ? 5.691 1.272 20.735 1.00 73.50 98 THR A N 1
ATOM 783 C CA . THR A 1 98 ? 6.427 0.088 20.271 1.00 73.50 98 THR A CA 1
ATOM 784 C C . THR A 1 98 ? 7.636 0.459 19.411 1.00 73.50 98 THR A C 1
ATOM 786 O O . THR A 1 98 ? 7.552 1.328 18.541 1.00 73.50 98 THR A O 1
ATOM 789 N N . VAL A 1 99 ? 8.737 -0.270 19.604 1.00 63.59 99 VAL A N 1
ATOM 790 C CA . VAL A 1 99 ? 10.013 -0.067 18.908 1.00 63.59 99 VAL A CA 1
ATOM 791 C C . VAL A 1 99 ? 9.921 -0.542 17.453 1.00 63.59 99 VAL A C 1
ATOM 793 O O . VAL A 1 99 ? 9.778 -1.735 17.201 1.00 63.59 99 VAL A O 1
ATOM 796 N N . GLY A 1 100 ? 10.038 0.384 16.498 1.00 66.00 100 GLY A N 1
ATOM 797 C CA . GLY A 1 100 ? 10.221 0.078 15.075 1.00 66.00 100 GLY A CA 1
ATOM 798 C C . GLY A 1 100 ? 9.511 1.054 14.129 1.00 66.00 100 GLY A C 1
ATOM 799 O O . GLY A 1 100 ? 8.536 1.700 14.525 1.00 66.00 100 GLY A O 1
ATOM 800 N N . PRO A 1 101 ? 9.989 1.199 12.880 1.00 70.12 101 PRO A N 1
ATOM 801 C CA . PRO A 1 101 ? 9.276 1.957 11.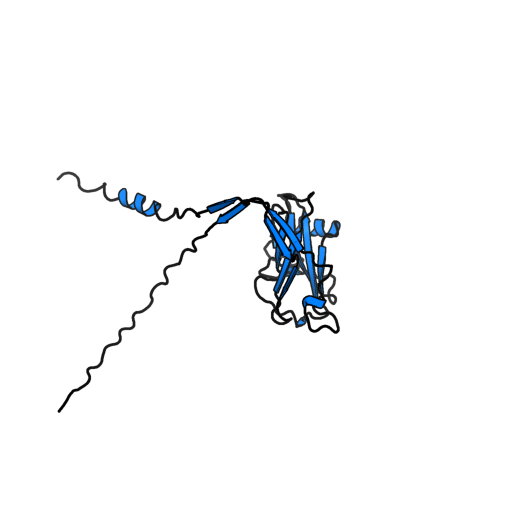865 1.00 70.12 101 PRO A CA 1
ATOM 802 C C . PRO A 1 101 ? 7.954 1.265 11.533 1.00 70.12 101 PRO A C 1
ATOM 804 O O . PRO A 1 101 ? 7.919 0.074 11.234 1.00 70.12 101 PRO A O 1
ATOM 807 N N . LYS A 1 102 ? 6.863 2.032 11.580 1.00 83.44 102 LYS A N 1
ATOM 808 C CA . LYS A 1 102 ? 5.523 1.571 11.184 1.00 83.44 102 LYS A CA 1
ATOM 809 C C . LYS A 1 102 ? 5.229 1.875 9.707 1.00 83.44 102 LYS A C 1
ATOM 811 O O . LYS A 1 102 ? 4.075 1.843 9.291 1.00 83.44 102 LYS A O 1
ATOM 816 N N . SER A 1 103 ? 6.260 2.231 8.939 1.00 88.75 103 SER A N 1
ATOM 817 C CA . SER A 1 103 ? 6.187 2.360 7.487 1.00 88.75 103 SER A CA 1
ATOM 818 C C . SER A 1 103 ? 6.392 1.005 6.813 1.00 88.75 103 SER A C 1
ATOM 820 O O . SER A 1 103 ? 7.092 0.129 7.317 1.00 88.75 103 SER A O 1
ATOM 822 N N . TYR A 1 104 ? 5.748 0.842 5.662 1.00 90.62 104 TYR A N 1
ATOM 823 C CA . TYR A 1 104 ? 5.860 -0.338 4.813 1.00 90.62 104 TYR A CA 1
ATOM 824 C C . TYR A 1 104 ? 7.171 -0.346 4.030 1.00 90.62 104 TYR A C 1
ATOM 826 O O . TYR A 1 104 ? 7.855 -1.360 3.938 1.00 90.62 104 TYR A O 1
ATOM 834 N N . ALA A 1 105 ? 7.534 0.813 3.491 1.00 92.12 105 ALA A N 1
ATOM 835 C CA . ALA A 1 105 ? 8.805 1.047 2.828 1.00 92.12 105 ALA A CA 1
ATOM 836 C C . ALA A 1 105 ? 9.343 2.409 3.268 1.00 92.12 105 ALA A C 1
ATOM 838 O O . ALA A 1 105 ? 8.565 3.337 3.487 1.00 92.12 105 ALA A O 1
ATOM 839 N N . SER A 1 106 ? 10.665 2.525 3.377 1.00 93.25 106 SER A N 1
ATOM 840 C CA . SER A 1 106 ? 11.365 3.739 3.803 1.00 93.25 106 SER A CA 1
ATOM 841 C C . SER A 1 106 ? 12.582 3.965 2.913 1.00 93.25 106 SER A C 1
ATOM 843 O O . SER A 1 106 ? 13.303 3.016 2.602 1.00 93.25 106 SER A O 1
ATOM 845 N N . GLY A 1 107 ? 12.851 5.221 2.559 1.00 94.12 107 GLY A N 1
ATOM 846 C CA . GLY A 1 107 ? 14.043 5.621 1.813 1.00 94.12 107 GLY A CA 1
ATOM 847 C C . GLY A 1 107 ? 13.704 6.473 0.598 1.00 94.12 107 GLY A C 1
ATOM 848 O O . GLY A 1 107 ? 12.773 7.274 0.630 1.00 94.12 107 GLY A O 1
ATOM 849 N N . GLN A 1 108 ? 14.482 6.322 -0.474 1.00 96.69 108 GLN A N 1
ATOM 850 C CA . GLN A 1 108 ? 14.212 7.014 -1.733 1.00 96.69 108 GLN A CA 1
ATOM 851 C C . GLN A 1 108 ? 12.987 6.408 -2.418 1.00 96.69 108 GLN A C 1
ATOM 853 O O . GLN A 1 108 ? 12.997 5.240 -2.817 1.00 96.69 108 GLN A O 1
ATOM 858 N N . LEU A 1 109 ? 11.944 7.221 -2.578 1.00 97.38 109 LEU A N 1
ATOM 859 C CA . LEU A 1 109 ? 10.684 6.802 -3.174 1.00 97.38 109 LEU A CA 1
ATOM 860 C C . LEU A 1 109 ? 10.870 6.463 -4.658 1.00 97.38 109 LEU A C 1
ATOM 862 O O . LEU A 1 109 ? 11.119 7.339 -5.487 1.00 97.38 109 LEU A O 1
ATOM 866 N N . GLN A 1 110 ? 10.739 5.182 -4.993 1.00 97.00 110 GLN A N 1
ATOM 867 C CA . GLN A 1 110 ? 10.739 4.719 -6.379 1.00 97.00 110 GLN A CA 1
ATOM 868 C C . GLN A 1 110 ? 9.430 5.122 -7.081 1.00 97.00 110 GLN A C 1
ATOM 870 O O . GLN A 1 110 ? 8.412 5.279 -6.408 1.00 97.00 110 GLN A O 1
ATOM 875 N N . PRO A 1 111 ? 9.404 5.250 -8.421 1.00 96.00 111 PRO A N 1
ATOM 876 C CA . PRO A 1 111 ? 8.184 5.606 -9.156 1.00 96.00 111 PRO A CA 1
ATOM 877 C C . PRO A 1 111 ? 6.995 4.672 -8.891 1.00 96.00 111 PRO A C 1
ATOM 879 O O . PRO A 1 111 ? 5.848 5.115 -8.874 1.00 96.00 111 PRO A O 1
ATOM 882 N N . VAL A 1 112 ? 7.278 3.385 -8.672 1.00 95.50 112 VAL A N 1
ATOM 883 C CA . VAL A 1 112 ? 6.296 2.352 -8.338 1.00 95.50 112 VAL A CA 1
ATOM 884 C C . VAL A 1 112 ? 6.812 1.579 -7.131 1.00 95.50 112 VAL A C 1
ATOM 886 O O . VAL A 1 112 ? 7.901 1.007 -7.189 1.00 95.50 112 VAL A O 1
ATOM 889 N N . ILE A 1 113 ? 6.040 1.560 -6.045 1.00 95.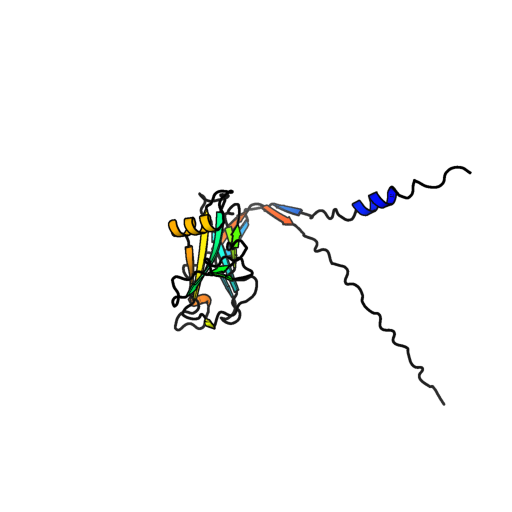88 113 ILE A N 1
ATOM 890 C CA . ILE A 1 113 ? 6.399 0.858 -4.807 1.00 95.88 113 ILE A CA 1
ATOM 891 C C . ILE A 1 113 ? 5.348 -0.225 -4.534 1.00 95.88 113 ILE A C 1
ATOM 893 O O . ILE A 1 113 ? 4.191 0.120 -4.276 1.00 95.88 113 ILE A O 1
ATOM 897 N N . PRO A 1 114 ? 5.710 -1.519 -4.601 1.00 94.62 114 PRO A N 1
ATOM 898 C CA . PRO A 1 114 ? 4.789 -2.601 -4.285 1.00 94.62 114 PRO A CA 1
ATOM 899 C C . PRO A 1 114 ? 4.536 -2.666 -2.775 1.00 94.62 114 PRO A C 1
ATOM 901 O O . PRO A 1 114 ? 5.461 -2.595 -1.964 1.00 94.62 114 PRO A O 1
ATOM 904 N N . THR A 1 115 ? 3.275 -2.831 -2.405 1.00 94.38 115 THR A N 1
ATOM 905 C CA . THR A 1 115 ? 2.805 -3.014 -1.037 1.00 94.38 115 THR A CA 1
ATOM 906 C C . THR A 1 115 ? 1.801 -4.156 -0.962 1.00 94.38 115 THR A C 1
ATOM 908 O O . THR A 1 115 ? 1.184 -4.533 -1.958 1.00 94.38 115 THR A O 1
ATOM 911 N N . SER A 1 116 ? 1.639 -4.714 0.233 1.00 91.81 116 SER A N 1
ATOM 912 C CA . SER A 1 116 ? 0.596 -5.682 0.546 1.00 91.81 116 SER A CA 1
ATOM 913 C C . SER A 1 116 ? 0.043 -5.414 1.944 1.00 91.81 116 SER A C 1
ATOM 915 O O . SER A 1 116 ? 0.735 -4.867 2.801 1.00 91.81 116 SER A O 1
ATOM 917 N N . ILE A 1 117 ? -1.204 -5.799 2.206 1.00 88.38 117 ILE A N 1
ATOM 918 C CA . ILE A 1 117 ? -1.741 -5.771 3.578 1.00 88.38 117 ILE A CA 1
ATOM 919 C C . ILE A 1 117 ? -1.110 -6.851 4.472 1.00 88.38 117 ILE A C 1
ATOM 921 O O . ILE A 1 117 ? -1.146 -6.727 5.695 1.00 88.38 117 ILE A O 1
ATOM 925 N N . SER A 1 118 ? -0.543 -7.904 3.874 1.00 82.56 118 SER A N 1
ATOM 926 C CA . SER A 1 118 ? 0.264 -8.923 4.547 1.00 82.56 118 SER A CA 1
ATOM 927 C C . SER A 1 118 ? 1.011 -9.787 3.526 1.00 82.56 118 SER A C 1
ATOM 929 O O . SER A 1 118 ? 0.511 -10.033 2.428 1.00 82.56 118 SER A O 1
ATOM 931 N N . TYR A 1 119 ? 2.201 -10.272 3.878 1.00 79.06 119 TYR A N 1
ATOM 932 C CA . TYR A 1 119 ? 2.907 -11.259 3.052 1.00 79.06 119 TYR A CA 1
ATOM 933 C C . TYR A 1 119 ? 2.208 -12.628 3.017 1.00 79.06 119 TYR A C 1
ATOM 935 O O . TYR A 1 119 ? 2.379 -13.366 2.048 1.00 79.06 119 TYR A O 1
ATOM 943 N N . ASP A 1 120 ? 1.392 -12.933 4.029 1.00 86.56 120 ASP A N 1
ATOM 944 C CA . ASP A 1 120 ? 0.621 -14.170 4.136 1.00 86.56 120 ASP A CA 1
ATOM 945 C C . ASP A 1 120 ? -0.887 -13.893 3.981 1.00 86.56 120 ASP A C 1
ATOM 947 O O . ASP A 1 120 ? -1.346 -12.787 4.272 1.00 86.56 120 ASP A O 1
ATOM 951 N N . PRO A 1 121 ? -1.703 -14.872 3.542 1.00 89.12 121 PRO A N 1
ATOM 952 C CA . PRO A 1 121 ? -3.155 -14.715 3.527 1.00 89.12 121 PRO A CA 1
ATOM 953 C C . PRO A 1 121 ? -3.703 -14.449 4.935 1.00 89.12 121 PRO A C 1
ATOM 955 O O . PRO A 1 121 ? -3.386 -15.186 5.870 1.00 89.12 121 PRO A O 1
ATOM 958 N N . ILE A 1 122 ? -4.571 -13.444 5.080 1.00 90.50 122 ILE A N 1
ATOM 959 C CA . ILE A 1 122 ? -5.160 -13.069 6.377 1.00 90.50 122 ILE A CA 1
ATOM 960 C C . ILE A 1 122 ? -6.676 -13.293 6.416 1.00 90.50 122 ILE A C 1
ATOM 962 O O . ILE A 1 122 ? -7.365 -13.132 5.409 1.00 90.50 122 ILE A O 1
ATOM 966 N N . ASP A 1 123 ? -7.207 -13.626 7.593 1.00 92.12 123 ASP A N 1
ATOM 967 C CA . ASP A 1 123 ? -8.651 -13.653 7.842 1.00 92.12 123 ASP A CA 1
ATOM 968 C C . ASP A 1 123 ? -9.128 -12.259 8.272 1.00 92.12 123 ASP A C 1
ATOM 970 O O . ASP A 1 123 ? -8.694 -11.714 9.290 1.00 92.12 123 ASP A O 1
ATOM 974 N N . VAL A 1 124 ? -10.031 -11.679 7.485 1.00 92.38 124 VAL A N 1
ATOM 975 C CA . VAL A 1 124 ? -10.657 -10.376 7.741 1.00 92.38 124 VAL A CA 1
ATOM 976 C C . VAL A 1 124 ? -12.163 -10.478 7.972 1.00 92.38 124 VAL A C 1
ATOM 978 O O . VAL A 1 124 ? -12.852 -9.458 8.013 1.00 92.38 124 VAL A O 1
ATOM 981 N N . SER A 1 125 ? -12.696 -11.689 8.137 1.00 91.81 125 SER A N 1
ATOM 982 C CA . SER A 1 125 ? -14.137 -11.939 8.267 1.00 91.81 125 SER A CA 1
ATOM 983 C C . SER A 1 125 ? -14.761 -11.159 9.427 1.00 91.81 125 SER A C 1
ATOM 985 O O . SER A 1 125 ? -15.879 -10.660 9.317 1.00 91.81 125 SER A O 1
ATOM 987 N N . ALA A 1 126 ? -14.011 -10.979 10.519 1.00 92.06 126 ALA A N 1
ATOM 988 C CA . ALA A 1 126 ? -14.435 -10.209 11.689 1.00 92.06 126 ALA A CA 1
ATOM 989 C C . ALA A 1 126 ? -14.565 -8.692 11.436 1.00 92.06 126 ALA A C 1
ATOM 991 O O . ALA A 1 126 ? -15.118 -7.982 12.273 1.00 92.06 126 ALA A O 1
ATOM 992 N N . PHE A 1 127 ? -14.056 -8.193 10.308 1.00 91.94 127 PHE A N 1
ATOM 993 C CA . PHE A 1 127 ? -14.010 -6.767 9.975 1.00 91.94 127 PHE A CA 1
ATOM 994 C C . PHE A 1 127 ? -14.948 -6.394 8.822 1.00 91.94 127 PHE A C 1
ATOM 996 O O . PHE A 1 127 ? -14.945 -5.247 8.378 1.00 91.94 127 PHE A O 1
ATOM 1003 N N . ILE A 1 128 ? -15.762 -7.337 8.338 1.00 92.25 128 ILE A N 1
ATOM 1004 C CA . ILE A 1 128 ? -16.747 -7.092 7.280 1.00 92.25 128 ILE A CA 1
ATOM 1005 C C . ILE A 1 128 ? -17.717 -5.975 7.698 1.00 92.25 128 ILE A C 1
ATOM 1007 O O . ILE A 1 128 ? -18.326 -6.026 8.765 1.00 92.25 128 ILE A O 1
ATOM 1011 N N . GLY A 1 129 ? -17.872 -4.968 6.838 1.00 91.19 129 GLY A N 1
ATOM 1012 C CA . GLY A 1 129 ? -18.728 -3.800 7.036 1.00 91.19 129 GLY A CA 1
ATOM 1013 C C . GLY A 1 129 ? -18.134 -2.700 7.922 1.00 91.19 129 GLY A C 1
ATOM 1014 O O . GLY A 1 129 ? -18.680 -1.596 7.940 1.00 91.19 129 GLY A O 1
ATOM 1015 N N . ASP A 1 130 ? -17.023 -2.962 8.616 1.00 94.38 130 ASP A N 1
ATOM 1016 C CA . ASP A 1 130 ? -16.409 -2.026 9.567 1.00 94.38 130 ASP A CA 1
ATOM 1017 C C . ASP A 1 130 ? -14.975 -1.634 9.186 1.00 94.38 130 ASP A C 1
ATOM 1019 O O . ASP A 1 130 ? -14.558 -0.504 9.427 1.00 94.38 130 ASP A O 1
ATOM 1023 N N . GLY A 1 131 ? -14.213 -2.552 8.595 1.00 94.81 131 GLY A N 1
ATOM 1024 C CA . GLY A 1 131 ? -12.808 -2.361 8.266 1.00 94.81 131 GLY A CA 1
ATOM 1025 C C . GLY A 1 131 ? -12.584 -1.604 6.961 1.00 94.81 131 GLY A C 1
ATOM 1026 O O . GLY A 1 131 ? -13.276 -1.802 5.964 1.00 94.81 131 GLY A O 1
ATOM 1027 N N . GLU A 1 132 ? -11.555 -0.769 6.956 1.00 96.06 132 GLU A N 1
ATOM 1028 C CA . GLU A 1 132 ? -11.069 -0.038 5.794 1.00 96.06 132 GLU A CA 1
ATOM 1029 C C . GLU A 1 132 ? -9.549 -0.183 5.712 1.00 96.06 132 GLU A C 1
ATOM 1031 O O . GLU A 1 132 ? -8.851 0.014 6.710 1.00 96.06 132 GLU A O 1
ATOM 1036 N N . ILE A 1 133 ? -9.036 -0.464 4.518 1.00 95.62 133 ILE A N 1
ATOM 1037 C CA . ILE A 1 133 ? -7.611 -0.436 4.200 1.00 95.62 133 ILE A CA 1
ATOM 1038 C C . ILE A 1 133 ? -7.294 0.851 3.453 1.00 95.62 133 ILE A C 1
ATOM 1040 O O . ILE A 1 133 ? -7.971 1.223 2.492 1.00 95.62 133 ILE A O 1
ATOM 1044 N N . TRP A 1 134 ? -6.229 1.501 3.896 1.00 96.19 134 TRP A N 1
ATOM 1045 C CA . TRP A 1 134 ? -5.747 2.780 3.413 1.00 96.19 134 TRP A CA 1
ATOM 1046 C C . TRP A 1 134 ? -4.296 2.658 2.967 1.00 96.19 134 TRP A C 1
ATOM 1048 O O . TRP A 1 134 ? -3.513 1.911 3.557 1.00 96.19 134 TRP A O 1
ATOM 1058 N N . VAL A 1 135 ? -3.922 3.428 1.952 1.00 95.94 135 VAL A N 1
ATOM 1059 C CA . VAL A 1 135 ? -2.552 3.473 1.446 1.00 95.94 135 VAL A CA 1
ATOM 1060 C C . VAL A 1 135 ? -2.146 4.904 1.118 1.00 95.94 135 VAL A C 1
ATOM 1062 O O . VAL A 1 135 ? -2.969 5.729 0.713 1.00 95.94 135 VAL A O 1
ATOM 1065 N N . GLY A 1 136 ? -0.872 5.221 1.321 1.00 96.44 136 GLY A N 1
ATOM 1066 C CA . GLY A 1 136 ? -0.332 6.534 0.999 1.00 96.44 136 GLY A CA 1
ATOM 1067 C C . GLY A 1 136 ? 1.165 6.629 1.213 1.00 96.44 136 GLY A C 1
ATOM 1068 O O . GLY A 1 136 ? 1.817 5.662 1.605 1.00 96.44 136 GLY A O 1
ATOM 1069 N N . TYR A 1 137 ? 1.711 7.811 0.952 1.00 98.00 137 TYR A N 1
ATOM 1070 C CA . TYR A 1 137 ? 3.125 8.091 1.162 1.00 98.00 137 TYR A CA 1
ATOM 1071 C C . TYR A 1 137 ? 3.349 9.512 1.689 1.00 98.00 137 TYR A C 1
ATOM 1073 O O . TYR A 1 137 ? 2.614 10.457 1.369 1.00 98.00 137 TYR A O 1
ATOM 1081 N N . GLY A 1 138 ? 4.402 9.646 2.486 1.00 97.94 138 GLY A N 1
ATOM 1082 C CA . GLY A 1 138 ? 4.857 10.890 3.087 1.00 97.94 138 GLY A CA 1
ATOM 1083 C C . GLY A 1 138 ? 6.290 11.211 2.704 1.00 97.94 138 GLY A C 1
ATOM 1084 O O . GLY A 1 138 ? 7.093 10.309 2.471 1.00 97.94 138 GLY A O 1
ATOM 1085 N N . LEU A 1 139 ? 6.607 12.498 2.640 1.00 98.19 139 LEU A N 1
ATOM 1086 C CA . LEU A 1 139 ? 7.964 12.991 2.431 1.00 98.19 139 LEU A CA 1
ATOM 1087 C C . LEU A 1 139 ? 8.584 13.391 3.762 1.00 98.19 139 LEU A C 1
ATOM 1089 O O . LEU A 1 139 ? 7.897 13.895 4.651 1.00 98.19 139 LEU A O 1
ATOM 1093 N N . ARG A 1 140 ? 9.899 13.218 3.861 1.00 97.31 140 ARG A N 1
ATOM 1094 C CA . ARG A 1 140 ? 10.690 13.695 4.994 1.00 97.31 140 ARG A CA 1
ATOM 1095 C C . ARG A 1 140 ? 12.137 13.937 4.584 1.00 97.31 140 ARG A C 1
ATOM 1097 O O . ARG A 1 140 ? 12.587 13.480 3.537 1.00 97.31 140 ARG A O 1
ATOM 1104 N N . SER A 1 141 ? 12.874 14.643 5.421 1.00 96.00 141 SER A N 1
ATOM 1105 C CA . SER A 1 141 ? 14.332 14.708 5.361 1.00 96.00 141 SER A CA 1
ATOM 1106 C C . SER A 1 141 ? 14.975 13.445 5.949 1.00 96.00 141 SER A C 1
ATOM 1108 O O . SER A 1 141 ? 14.339 12.665 6.658 1.00 96.00 141 SER A O 1
ATOM 1110 N N . GLU A 1 142 ? 16.263 13.235 5.673 1.00 92.69 142 GLU A N 1
ATOM 1111 C CA . GLU A 1 142 ? 17.002 12.058 6.158 1.00 92.69 142 GLU A CA 1
ATOM 1112 C C . GLU A 1 142 ? 17.085 11.975 7.689 1.00 92.69 142 GLU A C 1
ATOM 1114 O O . GLU A 1 142 ? 17.134 10.876 8.235 1.00 92.69 142 GLU A O 1
ATOM 1119 N N . ALA A 1 143 ? 17.079 13.125 8.372 1.00 92.81 143 ALA A N 1
ATOM 1120 C CA . ALA A 1 143 ? 17.163 13.216 9.830 1.00 92.81 143 ALA A CA 1
ATOM 1121 C C . ALA A 1 143 ? 15.809 13.029 10.537 1.00 92.81 143 ALA A C 1
ATOM 1123 O O . ALA A 1 143 ? 15.773 12.772 11.739 1.00 92.81 143 ALA A O 1
ATOM 1124 N N . GLU A 1 144 ? 14.705 13.182 9.808 1.00 93.75 144 GLU A N 1
ATOM 1125 C CA . GLU A 1 144 ? 13.351 13.008 10.327 1.00 93.75 144 GLU A CA 1
ATOM 1126 C C . GLU A 1 144 ? 12.962 11.524 10.349 1.00 93.75 144 GLU A C 1
ATOM 1128 O O . GLU A 1 144 ? 13.460 10.717 9.560 1.00 93.75 144 GLU A O 1
ATOM 1133 N N . SER A 1 145 ? 12.057 11.146 11.249 1.00 92.50 145 SER A N 1
ATOM 1134 C CA . SER A 1 145 ? 11.563 9.777 11.374 1.00 92.50 145 SER A CA 1
ATOM 1135 C C . SER A 1 145 ? 10.358 9.520 10.460 1.00 92.50 145 SER A C 1
ATOM 1137 O O . SER A 1 145 ? 9.783 10.422 9.849 1.00 92.50 145 SER A O 1
ATOM 1139 N N . TRP A 1 146 ? 9.916 8.263 10.406 1.00 92.69 146 TRP A N 1
ATOM 1140 C CA . TRP A 1 146 ? 8.691 7.878 9.699 1.00 92.69 146 TRP A CA 1
ATOM 1141 C C . TRP A 1 146 ? 7.448 8.629 10.209 1.00 92.69 146 TRP A C 1
ATOM 1143 O O . TRP A 1 146 ? 6.464 8.762 9.481 1.00 92.69 146 TRP A O 1
ATOM 1153 N N . ARG A 1 147 ? 7.454 9.123 11.456 1.00 93.25 147 ARG A N 1
ATOM 1154 C CA . ARG A 1 147 ? 6.311 9.846 12.028 1.00 93.25 147 ARG A CA 1
ATOM 1155 C C . ARG A 1 147 ? 6.130 11.211 11.364 1.00 93.25 147 ARG A C 1
ATOM 1157 O O . ARG A 1 147 ? 5.001 11.577 11.049 1.00 93.25 147 ARG A O 1
ATOM 1164 N N . GLU A 1 148 ? 7.218 11.915 11.063 1.00 95.81 148 GLU A N 1
ATOM 1165 C CA . GLU A 1 148 ? 7.177 13.175 10.322 1.00 95.81 148 GLU A CA 1
ATOM 1166 C C . GLU A 1 148 ? 6.642 12.968 8.902 1.00 95.81 148 GLU A C 1
ATOM 1168 O O . GLU A 1 148 ? 5.779 13.734 8.468 1.00 95.81 148 GLU A O 1
ATOM 1173 N N . ALA A 1 149 ? 7.066 11.895 8.221 1.00 96.88 149 ALA A N 1
ATOM 1174 C CA . ALA A 1 149 ? 6.508 11.517 6.922 1.00 96.88 149 ALA A CA 1
ATOM 1175 C C . ALA A 1 149 ? 5.006 11.203 7.021 1.00 96.88 149 ALA A C 1
ATOM 1177 O O . ALA A 1 149 ? 4.218 11.669 6.200 1.00 96.88 149 ALA A O 1
ATOM 1178 N N . LEU A 1 150 ? 4.572 10.463 8.046 1.00 95.75 150 LEU A N 1
ATOM 1179 C CA . LEU A 1 150 ? 3.155 10.163 8.255 1.00 95.75 150 LEU A CA 1
ATOM 1180 C C . LEU A 1 150 ? 2.320 11.441 8.436 1.00 95.75 150 LEU A C 1
ATOM 1182 O O . LEU A 1 150 ? 1.242 11.576 7.851 1.00 95.75 150 LEU A O 1
ATOM 1186 N N . ASP A 1 151 ? 2.793 12.375 9.256 1.00 96.12 151 ASP A N 1
ATOM 1187 C CA . ASP A 1 151 ? 2.075 13.622 9.507 1.00 96.12 151 ASP A CA 1
ATOM 1188 C C . ASP A 1 151 ? 2.076 14.529 8.272 1.00 96.12 151 ASP A C 1
ATOM 1190 O O . ASP A 1 151 ? 1.072 15.180 7.978 1.00 96.12 151 ASP A O 1
ATOM 1194 N N . GLU A 1 152 ? 3.166 14.541 7.505 1.00 98.00 152 GLU A N 1
ATOM 1195 C CA . GLU A 1 152 ? 3.249 15.231 6.220 1.00 98.00 152 GLU A CA 1
ATOM 1196 C C . GLU A 1 152 ? 2.262 14.652 5.195 1.00 98.00 152 GLU A C 1
ATOM 1198 O O . GLU A 1 152 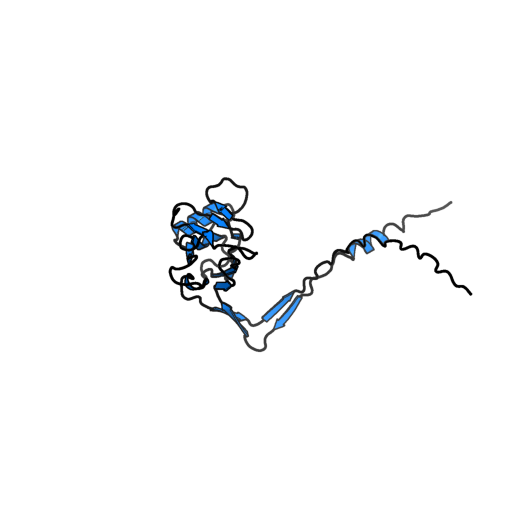? 1.512 15.419 4.582 1.00 98.00 152 GLU A O 1
ATOM 1203 N N . MET A 1 153 ? 2.165 13.325 5.086 1.00 97.62 153 MET A N 1
ATOM 1204 C CA . MET A 1 153 ? 1.179 12.638 4.246 1.00 97.62 153 MET A CA 1
ATOM 1205 C C . MET A 1 153 ? -0.248 13.053 4.615 1.00 97.62 153 MET A C 1
ATOM 1207 O O . MET A 1 153 ? -1.046 13.382 3.734 1.00 97.62 153 MET A O 1
ATOM 1211 N N . LYS A 1 154 ? -0.574 13.053 5.917 1.00 95.31 154 LYS A N 1
ATOM 1212 C CA . LYS A 1 154 ? -1.899 13.447 6.420 1.00 95.31 154 LYS A CA 1
ATOM 1213 C C . LYS A 1 154 ? -2.216 14.905 6.091 1.00 95.31 154 LYS A C 1
ATOM 1215 O O . LYS A 1 154 ? -3.306 15.180 5.594 1.00 95.31 154 LYS A O 1
ATOM 1220 N N . ARG A 1 155 ? -1.273 15.829 6.320 1.00 97.69 155 ARG A N 1
ATOM 1221 C CA . ARG A 1 155 ? -1.441 17.261 5.997 1.00 97.69 155 ARG A CA 1
ATOM 1222 C C . ARG A 1 155 ? -1.708 17.493 4.512 1.00 97.69 155 ARG A C 1
ATOM 1224 O O . ARG A 1 155 ? -2.506 18.359 4.175 1.00 97.69 155 ARG A O 1
ATOM 1231 N N . ASN A 1 156 ? -1.073 16.707 3.647 1.00 97.94 156 ASN A N 1
ATOM 1232 C CA . ASN A 1 156 ? -1.230 16.801 2.197 1.00 97.94 156 ASN A CA 1
ATOM 1233 C C . ASN A 1 156 ? -2.337 15.892 1.637 1.00 97.94 156 ASN A C 1
ATOM 1235 O O . ASN A 1 156 ? -2.442 15.759 0.421 1.00 97.94 156 ASN A O 1
ATOM 1239 N N . GLN A 1 157 ? -3.146 15.262 2.498 1.00 96.44 157 GLN A N 1
ATOM 1240 C CA . GLN A 1 157 ? -4.280 14.415 2.105 1.00 96.44 157 GLN A CA 1
ATOM 1241 C C . GLN A 1 157 ? -3.900 13.288 1.125 1.00 96.44 157 GLN A C 1
ATOM 1243 O O . GLN A 1 157 ? -4.675 12.922 0.248 1.00 96.44 157 GLN A O 1
ATOM 1248 N N . ARG A 1 158 ? -2.701 12.711 1.282 1.00 95.88 158 ARG A N 1
ATOM 1249 C CA . ARG A 1 158 ? -2.189 11.636 0.410 1.00 95.88 158 ARG A CA 1
ATOM 1250 C C . ARG A 1 158 ? -2.420 10.228 0.954 1.00 95.88 158 ARG A C 1
ATOM 1252 O O . ARG A 1 158 ? -1.746 9.292 0.536 1.00 95.88 158 ARG A O 1
ATOM 1259 N N . PHE A 1 159 ? -3.346 10.082 1.894 1.00 95.12 159 PHE A N 1
ATOM 1260 C CA . PHE A 1 159 ? -3.726 8.797 2.466 1.00 95.12 159 PHE A CA 1
ATOM 1261 C C . PHE A 1 159 ? -5.147 8.473 2.031 1.00 95.12 159 PHE A C 1
ATOM 1263 O O . PHE A 1 159 ? -6.085 9.136 2.467 1.00 95.12 159 PHE A O 1
ATOM 1270 N N . ASN A 1 160 ? -5.291 7.493 1.144 1.00 93.94 160 ASN A N 1
ATOM 1271 C CA . ASN A 1 160 ? -6.543 7.215 0.450 1.00 93.94 160 ASN A CA 1
ATOM 1272 C C . ASN A 1 160 ? -7.068 5.825 0.800 1.00 93.94 160 ASN A C 1
ATOM 1274 O O . ASN A 1 160 ? -6.283 4.898 1.014 1.00 93.94 160 ASN A O 1
ATOM 1278 N N . ILE A 1 161 ? -8.395 5.684 0.819 1.00 94.25 161 ILE A N 1
ATOM 1279 C CA . ILE A 1 161 ? -9.050 4.381 0.944 1.00 94.25 161 ILE A CA 1
ATOM 1280 C C . ILE A 1 161 ? -8.730 3.570 -0.302 1.00 94.25 161 ILE A C 1
ATOM 1282 O O . ILE A 1 161 ? -8.947 4.019 -1.426 1.00 94.25 161 ILE A O 1
ATOM 1286 N N . LEU A 1 162 ? -8.245 2.360 -0.075 1.00 94.00 162 LEU A N 1
ATOM 1287 C CA . LEU A 1 162 ? -8.013 1.366 -1.106 1.00 94.00 162 LEU A CA 1
ATOM 1288 C C . LEU A 1 162 ? -9.128 0.320 -1.126 1.00 94.00 162 LEU A C 1
ATOM 1290 O O . LEU A 1 162 ? -9.577 -0.091 -2.194 1.00 94.00 162 LEU A O 1
ATOM 1294 N N . TRP A 1 163 ? -9.576 -0.116 0.053 1.00 94.56 163 TRP A N 1
ATOM 1295 C CA . TRP A 1 163 ? -10.540 -1.203 0.178 1.00 94.56 163 TRP A CA 1
ATOM 1296 C C . TRP A 1 163 ? -11.427 -1.036 1.410 1.00 94.56 163 TRP A C 1
ATOM 1298 O O . TRP A 1 163 ? -10.927 -0.919 2.524 1.00 94.56 163 TRP A O 1
ATOM 1308 N N . GLU A 1 164 ? -12.742 -1.073 1.221 1.00 94.50 164 GLU A N 1
ATOM 1309 C CA . GLU A 1 164 ? -13.703 -1.286 2.303 1.00 94.50 164 GLU A CA 1
ATOM 1310 C C . GLU A 1 164 ? -13.964 -2.786 2.446 1.00 94.50 164 GLU A C 1
ATOM 1312 O O . GLU A 1 164 ? -14.424 -3.449 1.514 1.00 94.50 164 GLU A O 1
ATOM 1317 N N . ILE A 1 165 ? -13.662 -3.340 3.618 1.00 92.88 165 ILE A N 1
ATOM 1318 C CA . ILE A 1 165 ? -13.758 -4.777 3.853 1.00 92.88 165 ILE A CA 1
ATOM 1319 C C . ILE A 1 165 ? -15.230 -5.161 3.899 1.00 92.88 165 ILE A C 1
ATOM 1321 O O . ILE A 1 165 ? -15.911 -4.917 4.887 1.00 92.88 165 ILE A O 1
ATOM 1325 N N . GLY A 1 166 ? -15.704 -5.792 2.827 1.00 83.31 166 GLY A N 1
ATOM 1326 C CA . GLY A 1 166 ? -17.066 -6.300 2.714 1.00 83.31 166 GLY A CA 1
ATOM 1327 C C . GLY A 1 166 ? -18.108 -5.190 2.574 1.00 83.31 166 GLY A C 1
ATOM 1328 O O . GLY A 1 166 ? -18.427 -4.466 3.516 1.00 83.31 166 GLY A O 1
ATOM 1329 N N . VAL A 1 167 ? -18.692 -5.093 1.382 1.00 77.38 167 VAL A N 1
ATOM 1330 C CA . VAL A 1 167 ? -19.796 -4.170 1.102 1.00 77.38 167 VAL A CA 1
ATOM 1331 C C . VAL A 1 167 ? -21.112 -4.901 1.360 1.00 77.38 167 VAL A C 1
ATOM 1333 O O . VAL A 1 167 ? -21.250 -6.050 0.920 1.00 77.38 167 VAL A O 1
ATOM 1336 N N . PRO A 1 168 ? -22.094 -4.281 2.041 1.00 65.12 168 PRO A N 1
ATOM 1337 C CA . PRO A 1 168 ? -23.393 -4.902 2.248 1.00 65.12 168 PRO A CA 1
ATOM 1338 C C . PRO A 1 168 ? -23.967 -5.428 0.925 1.00 65.12 168 PRO A C 1
ATOM 1340 O O . PRO A 1 168 ? -24.054 -4.687 -0.052 1.00 65.12 168 PRO A O 1
ATOM 1343 N N . SER A 1 169 ? -24.395 -6.693 0.911 1.00 72.50 169 SER A N 1
ATOM 1344 C CA . SER A 1 169 ? -24.984 -7.408 -0.243 1.00 72.50 169 SER A CA 1
ATOM 1345 C C . SER A 1 169 ? -24.018 -8.044 -1.256 1.00 72.50 169 SER A C 1
ATOM 1347 O O . SER A 1 169 ? -24.496 -8.640 -2.221 1.00 72.50 169 SER A O 1
ATOM 1349 N N . PHE A 1 170 ? -22.697 -8.003 -1.046 1.00 77.06 170 PHE A N 1
ATOM 1350 C CA . PHE A 1 170 ? -21.734 -8.654 -1.946 1.00 77.06 170 PHE A CA 1
ATOM 1351 C C . PHE A 1 170 ? -20.913 -9.737 -1.230 1.00 77.06 170 PHE A C 1
ATOM 1353 O O . PHE A 1 170 ? -20.223 -9.433 -0.259 1.00 77.06 170 PHE A O 1
ATOM 1360 N N . PRO A 1 171 ? -20.922 -10.995 -1.717 1.00 76.50 171 PRO A N 1
ATOM 1361 C CA . PRO A 1 171 ? -20.130 -12.070 -1.118 1.00 76.50 171 PRO A CA 1
ATOM 1362 C C . PRO A 1 171 ? -18.659 -12.044 -1.561 1.00 76.50 171 PRO A C 1
ATOM 1364 O O . PRO A 1 171 ? -17.855 -12.825 -1.060 1.00 76.50 171 PRO A O 1
ATOM 1367 N N . PHE A 1 172 ? -18.303 -11.178 -2.514 1.00 81.38 172 PHE A N 1
ATOM 1368 C CA . PHE A 1 172 ? -16.966 -11.122 -3.095 1.00 81.38 172 PHE A CA 1
ATOM 1369 C C . PHE A 1 172 ? -16.154 -9.967 -2.499 1.00 81.38 172 PHE A C 1
ATOM 1371 O O . PHE A 1 172 ? -16.608 -8.821 -2.565 1.00 81.38 172 PHE A O 1
ATOM 1378 N N . PRO A 1 173 ? -14.933 -10.230 -1.994 1.00 82.31 173 PRO A N 1
ATOM 1379 C CA . PRO A 1 173 ? -14.061 -9.202 -1.427 1.00 82.31 173 PRO A CA 1
ATOM 1380 C C . PRO A 1 173 ? -13.826 -8.002 -2.353 1.00 82.31 173 PRO A C 1
ATOM 1382 O O . PRO A 1 173 ? -13.781 -6.861 -1.896 1.00 82.31 173 PRO A O 1
ATOM 1385 N N . SER A 1 174 ? -13.745 -8.237 -3.665 1.00 83.38 174 SER A N 1
ATOM 1386 C CA . SER A 1 174 ? -13.430 -7.210 -4.666 1.00 83.38 174 SER A CA 1
ATOM 1387 C C . SER A 1 174 ? -14.482 -6.113 -4.795 1.00 83.38 174 SER A C 1
ATOM 1389 O O . SER A 1 174 ? -14.159 -5.037 -5.288 1.00 83.38 174 SER A O 1
ATOM 1391 N N . ALA A 1 175 ? -15.716 -6.346 -4.337 1.00 84.38 175 ALA A N 1
ATOM 1392 C CA . ALA A 1 175 ? -16.781 -5.348 -4.399 1.00 84.38 175 ALA A CA 1
ATOM 1393 C C . ALA A 1 175 ? -16.466 -4.081 -3.586 1.00 84.38 175 ALA A C 1
ATOM 1395 O O . ALA A 1 175 ? -17.013 -3.024 -3.878 1.00 84.38 175 ALA A O 1
ATOM 1396 N N . GLY A 1 176 ? -15.594 -4.185 -2.578 1.00 85.69 176 GLY A N 1
ATOM 1397 C CA . GLY A 1 176 ? -15.209 -3.057 -1.733 1.00 85.69 176 GLY A CA 1
ATOM 1398 C C . GLY A 1 176 ? -14.000 -2.273 -2.219 1.00 85.69 176 GLY A C 1
ATOM 1399 O O . GLY A 1 176 ? -13.549 -1.378 -1.509 1.00 85.69 176 GLY A O 1
ATOM 1400 N N . LEU A 1 177 ? -13.393 -2.642 -3.352 1.00 90.25 177 LEU A N 1
ATOM 1401 C CA . LEU A 1 177 ? -12.215 -1.936 -3.856 1.00 90.25 177 LEU A CA 1
ATOM 1402 C C . LEU A 1 177 ? -12.626 -0.542 -4.328 1.00 90.25 177 LEU A C 1
ATOM 1404 O O . LEU A 1 177 ? -13.545 -0.388 -5.132 1.00 90.25 177 LEU A O 1
ATOM 1408 N N . HIS A 1 178 ? -11.946 0.474 -3.802 1.00 83.25 178 HIS A N 1
ATOM 1409 C CA . HIS A 1 178 ? -12.179 1.862 -4.179 1.00 83.25 178 HIS A CA 1
ATOM 1410 C C . HIS A 1 178 ? -11.423 2.191 -5.462 1.00 83.25 178 HIS A C 1
ATOM 1412 O O . HIS A 1 178 ? -10.311 1.709 -5.676 1.00 83.25 178 HIS A O 1
ATOM 1418 N N . SER A 1 179 ? -12.011 3.085 -6.263 1.00 68.56 179 SER A N 1
ATOM 1419 C CA . SER A 1 179 ? -11.505 3.601 -7.546 1.00 68.56 179 SER A CA 1
ATOM 1420 C C . SER A 1 179 ? -11.474 2.605 -8.718 1.00 68.56 179 SER A C 1
ATOM 1422 O O . SER A 1 179 ? -11.558 1.390 -8.557 1.00 68.56 179 SER A O 1
ATOM 1424 N N . LEU A 1 180 ? -11.388 3.149 -9.939 1.00 70.56 180 LEU A N 1
ATOM 1425 C CA . LEU A 1 180 ? -10.994 2.365 -11.110 1.00 70.56 180 LEU A CA 1
ATOM 1426 C C . LEU A 1 180 ? -9.567 1.888 -10.857 1.00 70.56 180 LEU A C 1
ATOM 1428 O O . LEU A 1 180 ? -8.708 2.724 -10.616 1.00 70.56 180 LEU A O 1
ATOM 1432 N N . LEU A 1 181 ? -9.328 0.581 -10.897 1.00 76.38 181 LEU A N 1
ATOM 1433 C CA . LEU A 1 181 ? -8.011 -0.011 -10.673 1.00 76.38 181 LEU A CA 1
ATOM 1434 C C . LEU A 1 181 ? -7.250 -0.003 -12.005 1.00 76.38 181 LEU A C 1
ATOM 1436 O O . LEU A 1 181 ? -7.495 -0.886 -12.833 1.00 76.38 181 LEU A O 1
ATOM 1440 N N . PRO A 1 182 ? -6.396 0.999 -12.286 1.00 87.38 182 PRO A N 1
ATOM 1441 C CA . PRO A 1 182 ? -5.724 1.066 -13.570 1.00 87.38 182 PRO A CA 1
ATOM 1442 C C . PRO A 1 182 ? -4.702 -0.065 -13.687 1.00 87.38 182 PRO A C 1
ATOM 1444 O O . PRO A 1 182 ? -4.221 -0.619 -12.694 1.00 87.38 182 PRO A O 1
ATOM 1447 N N . ASN A 1 183 ? -4.318 -0.361 -14.923 1.00 91.81 183 ASN A N 1
ATOM 1448 C CA . ASN A 1 183 ? -3.090 -1.096 -15.174 1.00 91.81 183 ASN A CA 1
ATOM 1449 C C . ASN A 1 183 ? -1.927 -0.104 -15.222 1.00 91.81 183 ASN A C 1
ATOM 1451 O O . ASN A 1 183 ? -2.024 0.951 -15.850 1.00 91.81 183 ASN A O 1
ATOM 1455 N N . ILE A 1 184 ? -0.825 -0.460 -14.575 1.00 92.50 184 ILE A N 1
ATOM 1456 C CA . ILE A 1 184 ? 0.458 0.213 -14.733 1.00 92.50 184 ILE A CA 1
ATOM 1457 C C . ILE A 1 184 ? 1.148 -0.462 -15.908 1.00 92.50 184 ILE A C 1
ATOM 1459 O O . ILE A 1 184 ? 1.386 -1.667 -15.863 1.00 92.50 184 ILE A O 1
ATOM 1463 N N . CYS A 1 185 ? 1.457 0.307 -16.946 1.00 94.31 185 CYS A N 1
ATOM 1464 C CA . CYS A 1 185 ? 2.194 -0.172 -18.108 1.00 94.31 185 CYS A CA 1
ATOM 1465 C C . CYS A 1 185 ? 3.578 0.470 -18.129 1.00 94.31 185 CYS A C 1
ATOM 1467 O O . CYS A 1 185 ? 3.716 1.693 -18.087 1.00 94.31 185 CYS A O 1
ATOM 1469 N N . LEU A 1 186 ? 4.606 -0.371 -18.171 1.00 92.75 186 LEU A N 1
ATOM 1470 C CA . LEU A 1 186 ? 5.996 0.038 -18.287 1.00 92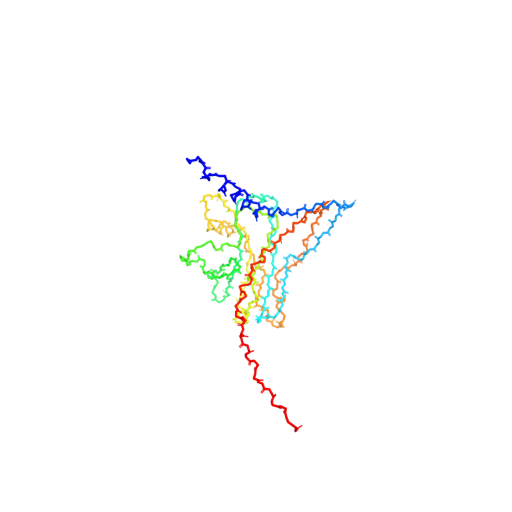.75 186 LEU A CA 1
ATOM 1471 C C . LEU A 1 186 ? 6.469 -0.240 -19.705 1.00 92.75 186 LEU A C 1
ATOM 1473 O O . LEU A 1 186 ? 6.339 -1.358 -20.203 1.00 92.75 186 LEU A O 1
ATOM 1477 N N . THR A 1 187 ? 7.061 0.767 -20.333 1.00 95.31 187 THR A N 1
ATOM 1478 C CA . THR A 1 187 ? 7.758 0.603 -21.605 1.00 95.31 187 THR A CA 1
ATOM 1479 C C . THR A 1 187 ? 9.249 0.464 -21.333 1.00 95.31 187 THR A C 1
ATOM 1481 O O . THR A 1 187 ? 9.850 1.347 -20.722 1.00 95.31 187 THR A O 1
ATOM 1484 N N . SER A 1 188 ? 9.855 -0.627 -21.796 1.00 92.75 188 SER A N 1
ATOM 1485 C CA . SER A 1 188 ? 11.286 -0.876 -21.628 1.00 92.75 188 SER A CA 1
ATOM 1486 C C . SER A 1 188 ? 11.964 -1.241 -22.944 1.00 92.75 188 SER A C 1
ATOM 1488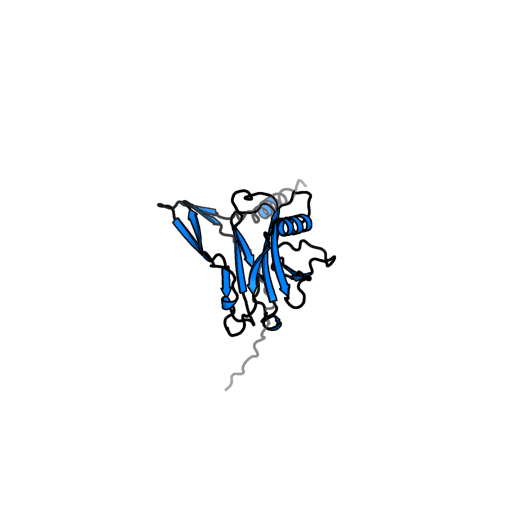 O O . SER A 1 188 ? 11.367 -1.844 -23.831 1.00 92.75 188 SER A O 1
ATOM 1490 N N . THR A 1 189 ? 13.242 -0.895 -23.068 1.00 95.75 189 THR A N 1
ATOM 1491 C CA . THR A 1 189 ? 14.111 -1.259 -24.198 1.00 95.75 189 THR A CA 1
ATOM 1492 C C . THR A 1 189 ? 15.131 -2.342 -23.836 1.00 95.75 189 THR A C 1
ATOM 1494 O O . THR A 1 189 ? 15.782 -2.895 -24.723 1.00 95.75 189 THR A O 1
ATOM 1497 N N . GLN A 1 190 ? 15.267 -2.673 -22.548 1.00 93.88 190 GLN A N 1
ATOM 1498 C CA . GLN A 1 190 ? 16.193 -3.692 -22.054 1.00 93.88 190 GLN A CA 1
ATOM 1499 C C . GLN A 1 190 ? 15.704 -4.335 -20.749 1.00 93.88 190 GLN A C 1
ATOM 1501 O O . GLN A 1 190 ? 14.944 -3.741 -19.986 1.00 93.88 190 GLN A O 1
ATOM 1506 N N . MET A 1 191 ? 16.185 -5.540 -20.465 1.00 92.12 191 MET A N 1
ATOM 1507 C CA . MET A 1 191 ? 15.942 -6.257 -19.215 1.00 92.12 191 MET A CA 1
ATOM 1508 C C . MET A 1 191 ? 17.242 -6.875 -18.729 1.00 92.12 191 MET A C 1
ATOM 1510 O O . MET A 1 191 ? 17.949 -7.521 -19.499 1.00 92.12 191 MET A O 1
ATOM 1514 N N . THR A 1 192 ? 17.533 -6.705 -17.446 1.00 92.00 192 THR A N 1
ATOM 1515 C CA . THR A 1 192 ? 18.623 -7.408 -16.771 1.00 92.00 192 THR A CA 1
ATOM 1516 C C . THR A 1 192 ? 18.018 -8.487 -15.885 1.00 92.00 192 THR A C 1
ATOM 1518 O O . THR A 1 192 ? 17.140 -8.200 -15.076 1.00 92.00 192 THR A O 1
ATOM 1521 N N . THR A 1 193 ? 18.473 -9.723 -16.057 1.00 86.94 193 THR A N 1
ATOM 1522 C CA . THR A 1 193 ? 18.095 -10.873 -15.231 1.00 86.94 193 THR A CA 1
ATOM 1523 C C . THR A 1 193 ? 19.250 -11.185 -14.302 1.00 86.94 193 THR A C 1
ATOM 1525 O O . THR A 1 193 ? 20.370 -11.357 -14.775 1.00 86.94 193 THR A O 1
ATOM 1528 N N . THR A 1 194 ? 18.982 -11.285 -13.005 1.00 86.31 194 THR A N 1
ATOM 1529 C CA . THR A 1 194 ? 19.970 -11.701 -12.004 1.00 86.31 194 THR A CA 1
ATOM 1530 C C . THR A 1 194 ? 19.569 -13.070 -11.476 1.00 86.31 194 THR A C 1
ATOM 1532 O O . THR A 1 194 ? 18.442 -13.242 -11.014 1.00 86.31 194 THR A O 1
ATOM 1535 N N . ILE A 1 195 ? 20.471 -14.048 -11.562 1.00 80.19 195 ILE A N 1
ATOM 1536 C CA . ILE A 1 195 ? 20.257 -15.376 -10.981 1.00 80.19 195 ILE A CA 1
ATOM 1537 C C . ILE A 1 195 ? 20.904 -15.382 -9.600 1.00 80.19 195 ILE A C 1
ATOM 1539 O O . ILE A 1 195 ? 22.124 -15.464 -9.496 1.00 80.19 195 ILE A O 1
ATOM 1543 N N . SER A 1 196 ? 20.084 -15.313 -8.552 1.00 67.31 196 SER A N 1
ATOM 1544 C CA . SER A 1 196 ? 20.547 -15.558 -7.186 1.00 67.31 196 SER A CA 1
ATOM 1545 C C . SER A 1 196 ? 20.562 -17.064 -6.940 1.00 67.31 196 SER A C 1
ATOM 1547 O O . SER A 1 196 ? 19.508 -17.701 -6.865 1.00 67.31 196 SER A O 1
ATOM 1549 N N . THR A 1 197 ? 21.746 -17.660 -6.832 1.00 62.88 197 THR A N 1
ATOM 1550 C CA . THR A 1 197 ? 21.878 -19.032 -6.343 1.00 62.88 197 THR A CA 1
ATOM 1551 C C . THR A 1 197 ? 21.543 -19.042 -4.854 1.00 62.88 197 THR A C 1
ATOM 1553 O O . THR A 1 197 ? 22.279 -18.512 -4.028 1.00 62.88 197 THR A O 1
ATOM 1556 N N . LEU A 1 198 ? 20.392 -19.619 -4.488 1.00 52.38 198 LEU A N 1
ATOM 1557 C CA . LEU A 1 198 ? 20.121 -19.949 -3.091 1.00 52.38 198 LEU A CA 1
ATOM 1558 C C . LEU A 1 198 ? 21.201 -20.933 -2.632 1.00 52.38 198 LEU A C 1
ATOM 1560 O O . LEU A 1 198 ? 21.283 -22.037 -3.172 1.00 52.38 198 LEU A O 1
ATOM 1564 N N . ASP A 1 199 ? 21.997 -20.552 -1.633 1.00 43.03 199 ASP A N 1
ATOM 1565 C CA . ASP A 1 199 ? 22.833 -21.490 -0.888 1.00 43.03 199 ASP A CA 1
ATOM 1566 C C . ASP A 1 199 ? 21.922 -22.598 -0.343 1.00 43.03 199 ASP A C 1
ATOM 1568 O O . ASP A 1 199 ? 21.201 -22.429 0.645 1.00 43.03 199 ASP A O 1
ATOM 1572 N N . THR A 1 200 ? 21.925 -23.758 -0.998 1.00 40.19 200 THR A N 1
ATOM 1573 C CA . THR A 1 200 ? 21.438 -24.995 -0.396 1.00 40.19 200 THR A CA 1
ATOM 1574 C C . THR A 1 200 ? 22.298 -25.253 0.831 1.00 40.19 200 THR A C 1
ATOM 1576 O O . THR A 1 200 ? 23.406 -25.778 0.720 1.00 40.19 200 THR A O 1
ATOM 1579 N N . MET A 1 201 ? 21.796 -24.876 2.010 1.00 34.97 201 MET A N 1
ATOM 1580 C CA . MET A 1 201 ? 22.349 -25.360 3.268 1.00 34.97 201 MET A CA 1
ATOM 1581 C C . MET A 1 201 ? 22.423 -26.892 3.182 1.00 34.97 201 MET A C 1
ATOM 1583 O O . MET A 1 201 ? 21.415 -27.521 2.838 1.00 34.97 201 MET A O 1
ATOM 1587 N N . PRO A 1 202 ? 23.575 -27.521 3.476 1.00 33.53 202 PRO A N 1
ATOM 1588 C CA . PRO A 1 202 ? 23.648 -28.968 3.540 1.00 33.53 202 PRO A CA 1
ATOM 1589 C C . PRO A 1 202 ? 22.676 -29.424 4.622 1.00 33.53 202 PRO A C 1
ATOM 1591 O O . PRO A 1 202 ? 22.839 -29.077 5.792 1.00 33.53 202 PRO A O 1
ATOM 1594 N N . ILE A 1 203 ? 21.656 -30.187 4.235 1.00 35.66 203 ILE A N 1
ATOM 1595 C CA . ILE A 1 203 ? 20.810 -30.897 5.189 1.00 35.66 203 ILE A CA 1
ATOM 1596 C C . ILE A 1 203 ? 21.760 -31.798 5.993 1.00 35.66 203 ILE A C 1
ATOM 1598 O O . ILE A 1 203 ? 22.407 -32.665 5.395 1.00 35.66 203 ILE A O 1
ATOM 1602 N N . PRO A 1 204 ? 21.905 -31.615 7.319 1.00 33.53 204 PRO A N 1
ATOM 1603 C CA . PRO A 1 204 ? 22.695 -32.532 8.115 1.00 33.53 204 PRO A CA 1
ATOM 1604 C C . PRO A 1 204 ? 21.977 -33.877 8.073 1.00 33.53 204 PRO A C 1
ATOM 1606 O O . PRO A 1 204 ? 20.878 -34.023 8.608 1.00 33.53 204 PRO A O 1
ATOM 1609 N N . ASN A 1 205 ? 22.588 -34.843 7.391 1.00 30.30 205 ASN A N 1
ATOM 1610 C CA . ASN A 1 205 ? 22.087 -36.202 7.283 1.00 30.30 205 ASN A CA 1
ATOM 1611 C C . ASN A 1 205 ? 22.125 -36.830 8.689 1.00 30.30 205 ASN A C 1
ATOM 1613 O O . ASN A 1 205 ? 23.141 -37.374 9.123 1.00 30.30 205 ASN A O 1
ATOM 1617 N N . LYS A 1 206 ? 21.046 -36.658 9.459 1.00 36.66 206 LYS A N 1
ATOM 1618 C CA . LYS A 1 206 ? 20.861 -37.333 10.739 1.00 36.66 206 LYS A CA 1
ATOM 1619 C C . LYS A 1 206 ? 20.411 -38.764 10.463 1.00 36.66 206 LYS A C 1
ATOM 1621 O O . LYS A 1 206 ? 19.393 -38.990 9.818 1.00 36.66 206 LYS A O 1
ATOM 1626 N N . THR A 1 207 ? 21.173 -39.681 11.056 1.00 35.47 207 THR A N 1
ATOM 1627 C CA . THR A 1 207 ? 20.801 -41.051 11.437 1.00 35.47 207 THR A CA 1
ATOM 1628 C C . THR A 1 207 ? 20.495 -42.016 10.294 1.00 35.47 207 THR A C 1
ATOM 1630 O O . THR A 1 207 ? 19.343 -42.231 9.930 1.00 35.47 207 THR A O 1
ATOM 1633 N N . GLY A 1 208 ? 21.544 -42.700 9.824 1.00 31.42 208 GLY A N 1
ATOM 1634 C CA . GLY A 1 208 ? 21.398 -44.091 9.406 1.00 31.42 208 GLY A CA 1
ATOM 1635 C C . GLY A 1 208 ? 20.984 -44.910 10.628 1.00 31.42 208 GLY A C 1
ATOM 1636 O O . GLY A 1 208 ? 21.727 -44.986 11.602 1.00 31.42 208 GLY A O 1
ATOM 1637 N N . LEU A 1 209 ? 19.755 -45.418 10.609 1.00 31.94 209 LEU A N 1
ATOM 1638 C CA . LEU A 1 209 ? 19.284 -46.439 11.533 1.00 31.94 209 LEU A CA 1
ATOM 1639 C C . LEU A 1 209 ? 19.868 -47.773 11.069 1.00 31.94 209 LEU A C 1
ATOM 1641 O O . LEU A 1 209 ? 19.538 -48.249 9.982 1.00 31.94 209 LEU A O 1
ATOM 1645 N N . ASP A 1 210 ? 20.737 -48.340 11.899 1.00 36.66 210 ASP A N 1
ATOM 1646 C CA . ASP A 1 210 ? 21.161 -49.732 11.818 1.00 36.66 210 ASP A CA 1
ATOM 1647 C C . ASP A 1 210 ? 19.919 -50.630 11.889 1.00 36.66 210 ASP A C 1
ATOM 1649 O O . ASP A 1 210 ? 19.217 -50.672 12.901 1.00 36.66 210 ASP A O 1
ATOM 1653 N N . ILE A 1 211 ? 19.631 -51.342 10.800 1.00 36.88 211 ILE A N 1
ATOM 1654 C CA . ILE A 1 211 ? 18.716 -52.482 10.819 1.00 36.88 211 ILE A CA 1
ATOM 1655 C C . ILE A 1 211 ? 19.595 -53.727 10.765 1.00 36.88 211 ILE A C 1
ATOM 1657 O O . ILE A 1 211 ? 20.067 -54.128 9.702 1.00 36.88 211 ILE A O 1
ATOM 1661 N N . GLU A 1 212 ? 19.829 -54.320 11.935 1.00 32.41 212 GLU A N 1
ATOM 1662 C CA . GLU A 1 212 ? 20.332 -55.685 12.054 1.00 32.41 212 GLU A CA 1
ATOM 1663 C C . GLU A 1 212 ? 19.342 -56.644 11.376 1.00 32.41 212 GLU A C 1
ATOM 1665 O O . GLU A 1 212 ? 18.200 -56.818 11.804 1.00 32.41 212 GLU A O 1
ATOM 1670 N N . THR A 1 213 ? 19.778 -57.279 10.292 1.00 32.88 213 THR A N 1
ATOM 1671 C CA . THR A 1 213 ? 19.090 -58.415 9.673 1.00 32.88 213 THR A CA 1
ATOM 1672 C C . THR A 1 213 ? 19.149 -59.639 10.590 1.00 32.88 213 THR A C 1
ATOM 1674 O O . THR A 1 213 ? 20.226 -60.167 10.862 1.00 32.88 213 THR A O 1
ATOM 1677 N N . ILE A 1 214 ? 17.981 -60.116 11.025 1.00 34.78 214 ILE A N 1
ATOM 1678 C CA . ILE A 1 214 ? 17.789 -61.403 11.712 1.00 34.78 214 ILE A CA 1
ATOM 1679 C C . ILE A 1 214 ? 17.928 -62.541 10.677 1.00 34.78 214 ILE A C 1
ATOM 1681 O O . ILE A 1 214 ? 17.362 -62.423 9.589 1.00 34.78 214 ILE A O 1
ATOM 1685 N N . PRO A 1 215 ? 18.645 -63.644 10.971 1.00 35.25 215 PRO A N 1
ATOM 1686 C CA . PRO A 1 215 ? 18.838 -64.731 10.018 1.00 35.25 215 PRO A CA 1
ATOM 1687 C C . PRO A 1 215 ? 17.593 -65.622 9.922 1.00 35.25 215 PRO A C 1
ATOM 1689 O O . PRO A 1 215 ? 17.115 -66.166 10.919 1.00 35.25 215 PRO A O 1
ATOM 1692 N N . GLU A 1 216 ? 17.088 -65.794 8.702 1.00 34.41 216 GLU A N 1
ATOM 1693 C CA . GLU A 1 216 ? 15.988 -66.703 8.390 1.00 34.41 216 GLU A CA 1
ATOM 1694 C C . GLU A 1 216 ? 16.508 -68.144 8.267 1.00 34.41 216 GLU A C 1
ATOM 1696 O O . GLU A 1 216 ? 17.455 -68.443 7.537 1.00 34.41 216 GLU A O 1
ATOM 1701 N N . ALA A 1 217 ? 15.897 -69.038 9.042 1.00 39.06 217 ALA A N 1
ATOM 1702 C CA . ALA A 1 217 ? 16.202 -70.456 9.085 1.00 39.06 217 ALA A CA 1
ATOM 1703 C C . ALA A 1 217 ? 15.780 -71.154 7.784 1.00 39.06 217 ALA A C 1
ATOM 1705 O O . ALA A 1 217 ? 14.641 -71.019 7.343 1.00 39.06 217 ALA A O 1
ATOM 1706 N N . THR A 1 218 ? 16.659 -71.983 7.218 1.00 33.25 218 THR A N 1
ATOM 1707 C CA . THR A 1 218 ? 16.291 -72.927 6.155 1.00 33.25 218 THR A CA 1
ATOM 1708 C C . THR A 1 218 ? 16.537 -74.362 6.622 1.00 33.25 218 THR A C 1
ATOM 1710 O O . THR A 1 218 ? 17.658 -74.748 6.949 1.00 33.25 218 THR A O 1
ATOM 1713 N N . LYS A 1 219 ? 15.460 -75.148 6.649 1.00 34.03 219 LYS A N 1
ATOM 1714 C CA . LYS A 1 219 ? 15.419 -76.618 6.581 1.00 34.03 219 LYS A CA 1
ATOM 1715 C C . LYS A 1 219 ? 14.183 -76.983 5.741 1.00 34.03 219 LYS A C 1
ATOM 1717 O O . LYS A 1 219 ? 13.255 -76.170 5.717 1.00 34.03 219 LYS A O 1
ATOM 1722 N N . PRO A 1 220 ? 14.122 -78.143 5.065 1.00 35.91 220 PRO A N 1
ATOM 1723 C CA . PRO A 1 220 ? 14.660 -79.446 5.473 1.00 35.91 220 PRO A CA 1
ATOM 1724 C C . PRO A 1 220 ? 15.955 -79.869 4.778 1.00 35.91 220 PRO A C 1
ATOM 1726 O O . PRO A 1 220 ? 16.130 -79.540 3.586 1.00 35.91 220 PRO A O 1
#